Protein 3MAL (pdb70)

Nearest PDB structures (foldseek):
  3mal-assembly2_B  TM=1.002E+00  e=5.065E-31  Arabidopsis thaliana
  1t9f-assembly1_A  TM=9.627E-01  e=8.057E-17  Caenorhabditis elegans
  6p2r-assembly1_A  TM=8.932E-01  e=7.904E-15  Saccharomyces cerevisiae W303
  3uj4-assembly2_B  TM=7.478E-01  e=1.561E-07  Rattus norvegicus
  5xa1-assembly2_B  TM=7.458E-01  e=2.546E-06  Mus musculus

InterPro domains:
  IPR016093 MIR motif [PF02815] (70-201)
  IPR016093 MIR motif [PS50919] (34-88)
  IPR016093 MIR motif [PS50919] (96-151)
  IPR016093 MIR motif [PS50919] (154-208)
  IPR016093 MIR motif [SM00472] (34-88)
  IPR016093 MIR motif [SM00472] (96-151)
  IPR016093 MIR motif [SM00472] (154-208)
  IPR036300 Mir domain superfamily [SSF82109] (33-208)

Organism: Arabidopsis thaliana (NCBI:txid3702)

Radius of gyration: 22.27 Å; Cα contacts (8 Å, |Δi|>4): 1040; chains: 2; bounding box: 64×46×40 Å

Structure (mmCIF, N/CA/C/O backbone):
data_3MAL
#
_entry.id   3MAL
#
_cell.length_a   96.130
_cell.length_b   96.130
_cell.length_c   69.343
_cell.angle_alpha   90.00
_cell.angle_beta   90.00
_cell.angle_gamma   120.00
#
_symmetry.space_group_name_H-M   'P 61'
#
loop_
_entity.id
_entity.type
_entity.pdbx_description
1 polymer 'Stromal cell-derived factor 2-like protein'
2 non-polymer 'SULFATE ION'
3 non-polymer 1,2-ETHANEDIOL
4 water water
#
loop_
_atom_site.group_PDB
_atom_site.id
_atom_site.type_symbol
_atom_site.label_atom_id
_atom_site.label_alt_id
_atom_site.label_comp_id
_atom_site.label_asym_id
_atom_site.label_entity_id
_atom_site.label_seq_id
_atom_site.pdbx_PDB_ins_code
_atom_site.Cartn_x
_atom_site.Cartn_y
_atom_site.Cartn_z
_atom_site.occupancy
_atom_site.B_iso_or_equiv
_atom_site.auth_seq_id
_atom_site.auth_comp_id
_atom_site.auth_asym_id
_atom_site.auth_atom_id
_atom_site.pdbx_PDB_model_num
ATOM 1 N N . VAL A 1 16 ? -37.248 -11.618 -7.763 1.00 22.25 35 VAL A N 1
ATOM 2 C CA . VAL A 1 16 ? -36.208 -10.539 -7.780 1.00 21.52 35 VAL A CA 1
ATOM 3 C C . VAL A 1 16 ? -36.665 -9.185 -8.328 1.00 20.15 35 VAL A C 1
ATOM 4 O O . VAL A 1 16 ? -35.950 -8.202 -8.095 1.00 19.78 35 VAL A O 1
ATOM 8 N N . GLU A 1 17 ? -37.777 -9.116 -9.079 1.00 18.63 36 GLU A N 1
ATOM 9 C CA A GLU A 1 17 ? -38.270 -7.815 -9.591 0.50 18.26 36 GLU A CA 1
ATOM 10 C CA B GLU A 1 17 ? -38.227 -7.816 -9.574 0.50 18.38 36 GLU A CA 1
ATOM 11 C C . GLU A 1 17 ? -38.807 -6.943 -8.457 1.00 17.28 36 GLU A C 1
ATOM 12 O O . GLU A 1 17 ? -39.704 -7.332 -7.693 1.00 16.25 36 GLU A O 1
ATOM 23 N N . ILE A 1 18 ? -38.278 -5.745 -8.341 1.00 15.86 37 ILE A N 1
ATOM 24 C CA . ILE A 1 18 ? -38.696 -4.918 -7.232 1.00 14.67 37 ILE A CA 1
ATOM 25 C C . ILE A 1 18 ? -39.897 -4.070 -7.640 1.00 13.72 37 ILE A C 1
ATOM 26 O O . ILE A 1 18 ? -39.807 -3.264 -8.565 1.00 14.30 37 ILE A O 1
ATOM 31 N N . THR A 1 19 ? -41.023 -4.241 -6.954 1.00 11.57 38 THR A N 1
ATOM 32 C CA . THR A 1 19 ? -42.266 -3.573 -7.348 1.00 10.31 38 THR A CA 1
ATOM 33 C C . THR A 1 19 ? -42.630 -2.474 -6.348 1.00 9.80 38 THR A C 1
ATOM 34 O O . THR A 1 19 ? -42.171 -2.501 -5.204 1.00 9.09 38 THR A O 1
ATOM 38 N N . TYR A 1 20 ? -43.469 -1.523 -6.754 1.00 9.03 39 TYR A N 1
ATOM 39 C CA . TYR A 1 20 ? -43.921 -0.525 -5.791 1.00 9.01 39 TYR A CA 1
ATOM 40 C C . TYR A 1 20 ? -44.684 -1.218 -4.669 1.00 8.93 39 TYR A C 1
ATOM 41 O O . TYR A 1 20 ? -45.421 -2.188 -4.915 1.00 7.74 39 TYR A O 1
ATOM 50 N N . GLY A 1 21 ? -44.511 -0.717 -3.445 1.00 7.65 40 GLY A N 1
ATOM 51 C CA . GLY A 1 21 ? -45.128 -1.346 -2.288 1.00 8.18 40 GLY A CA 1
ATOM 52 C C . GLY A 1 21 ? -44.216 -2.347 -1.595 1.00 8.15 40 GLY A C 1
ATOM 53 O O . GLY A 1 21 ? -44.538 -2.830 -0.519 1.00 8.07 40 GLY A O 1
ATOM 54 N N . SER A 1 22 ? -43.074 -2.656 -2.204 1.00 8.36 41 SER A N 1
ATOM 55 C CA A SER A 1 22 ? -42.200 -3.656 -1.621 0.50 9.00 41 SER A CA 1
ATOM 56 C CA B SER A 1 22 ? -42.145 -3.641 -1.655 0.50 7.92 41 SER A CA 1
ATOM 57 C C . SER A 1 22 ? -41.347 -3.061 -0.496 1.00 8.95 41 SER A C 1
ATOM 58 O O . SER A 1 22 ? -41.100 -1.836 -0.453 1.00 8.45 41 SER A O 1
ATOM 63 N N . ALA A 1 23 ? -40.942 -3.932 0.432 1.00 8.05 42 ALA A N 1
ATOM 64 C CA . ALA A 1 23 ? -40.018 -3.539 1.498 1.00 9.03 42 ALA A CA 1
ATOM 65 C C . ALA A 1 23 ? -38.602 -4.004 1.141 1.00 8.73 42 ALA A C 1
ATOM 66 O O . ALA A 1 23 ? -38.390 -5.157 0.757 1.00 8.97 42 ALA A O 1
ATOM 68 N N . ILE A 1 24 ? -37.643 -3.087 1.245 1.00 8.62 43 ILE A N 1
ATOM 69 C CA . ILE A 1 24 ? -36.264 -3.382 0.862 1.00 7.89 43 ILE A CA 1
ATOM 70 C C . ILE A 1 24 ? -35.260 -2.881 1.892 1.00 8.12 43 ILE A C 1
ATOM 71 O O . ILE A 1 24 ? -35.562 -1.972 2.673 1.00 7.43 43 ILE A O 1
ATOM 76 N N . LYS A 1 25 ? -34.081 -3.497 1.888 1.00 7.72 44 LYS A N 1
ATOM 77 C CA . LYS A 1 25 ? -32.887 -2.852 2.399 1.00 8.57 44 LYS A CA 1
ATOM 78 C C . LYS A 1 25 ? -32.042 -2.383 1.206 1.00 8.62 44 LYS A C 1
ATOM 79 O O . LYS A 1 25 ? -32.155 -2.918 0.094 1.00 9.37 44 LYS A O 1
ATOM 85 N N . LEU A 1 26 ? -31.270 -1.326 1.427 1.00 9.14 45 LEU A N 1
ATOM 86 C CA . LEU A 1 26 ? -30.411 -0.761 0.408 1.00 9.57 45 LEU A CA 1
ATOM 87 C C . LEU A 1 26 ? -28.983 -0.806 0.916 1.00 9.80 45 LEU A C 1
ATOM 88 O O . LEU A 1 26 ? -28.637 -0.119 1.887 1.00 9.78 45 LEU A O 1
ATOM 93 N N . MET A 1 27 ? -28.159 -1.636 0.278 1.00 9.18 46 MET A N 1
ATOM 94 C CA . MET A 1 27 ? -26.795 -1.836 0.699 1.00 9.44 46 MET A CA 1
ATOM 95 C C . MET A 1 27 ? -25.827 -1.022 -0.153 1.00 9.72 46 MET A C 1
ATOM 96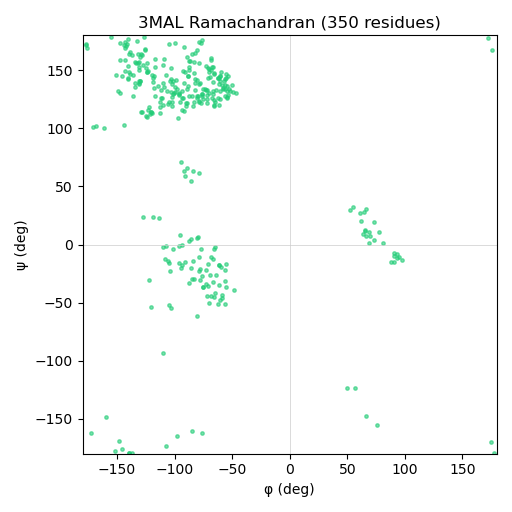 O O . MET A 1 27 ? -25.888 -1.061 -1.389 1.00 8.77 46 MET A O 1
ATOM 101 N N . HIS A 1 28 ? -24.938 -0.301 0.534 1.00 9.60 47 HIS A N 1
ATOM 102 C CA . HIS A 1 28 ? -23.819 0.432 -0.070 1.00 10.23 47 HIS A CA 1
ATOM 103 C C . HIS A 1 28 ? -22.837 -0.568 -0.683 1.00 10.59 47 HIS A C 1
ATOM 104 O O . HIS A 1 28 ? -22.316 -1.438 0.014 1.00 10.39 47 HIS A O 1
ATOM 111 N N . GLU A 1 29 ? -22.604 -0.490 -1.981 1.00 11.07 48 GLU A N 1
ATOM 112 C CA . GLU A 1 29 ? -21.756 -1.544 -2.580 1.00 12.15 48 GLU A CA 1
ATOM 113 C C . GLU A 1 29 ? -20.347 -1.673 -2.001 1.00 12.44 48 GLU A C 1
ATOM 114 O O . GLU A 1 29 ? -19.875 -2.776 -1.784 1.00 12.56 48 GLU A O 1
ATOM 120 N N . LYS A 1 30 ? -19.675 -0.549 -1.781 1.00 13.07 49 LYS A N 1
ATOM 121 C CA . LYS A 1 30 ? -18.297 -0.520 -1.336 1.00 13.71 49 LYS A CA 1
ATOM 122 C C . LYS A 1 30 ? -18.133 -0.984 0.115 1.00 13.27 49 LYS A C 1
ATOM 123 O O . LYS A 1 30 ? -17.295 -1.832 0.405 1.00 12.84 49 LYS A O 1
ATOM 129 N N . THR A 1 31 ? -18.918 -0.436 1.038 1.00 11.84 50 THR A N 1
ATOM 130 C CA . THR A 1 31 ? -18.730 -0.763 2.446 1.00 11.92 50 THR A CA 1
ATOM 131 C C . THR A 1 31 ? -19.654 -1.869 2.975 1.00 11.83 50 THR A C 1
ATOM 132 O O . THR A 1 31 ? -19.420 -2.414 4.062 1.00 12.09 50 THR A O 1
ATOM 136 N N . LYS A 1 32 ? -20.720 -2.177 2.227 1.00 10.68 51 LYS A N 1
ATOM 137 C CA . LYS A 1 32 ? -21.715 -3.168 2.656 1.00 10.94 51 LYS A CA 1
ATOM 138 C C . LYS A 1 32 ? -22.649 -2.689 3.794 1.00 10.26 51 LYS A C 1
ATOM 139 O O . LYS A 1 32 ? -23.482 -3.454 4.262 1.00 9.65 51 LYS A O 1
ATOM 145 N N . PHE A 1 33 ? -22.525 -1.429 4.217 1.00 9.15 52 PHE A N 1
ATOM 146 C CA . PHE A 1 33 ? -23.439 -0.872 5.237 1.00 8.02 52 PHE A CA 1
ATOM 147 C C . PHE A 1 33 ? -24.848 -0.653 4.668 1.00 8.00 52 PHE A C 1
ATOM 148 O O . PHE A 1 33 ? -25.024 -0.430 3.461 1.00 7.61 52 PHE A O 1
ATOM 156 N N . ARG A 1 34 ? -25.854 -0.714 5.537 1.00 6.76 53 ARG A N 1
ATOM 157 C CA . ARG A 1 34 ? -27.232 -0.573 5.092 1.00 7.34 53 ARG A CA 1
ATOM 158 C C . ARG A 1 34 ? -27.812 0.824 5.374 1.00 6.65 53 ARG A C 1
ATOM 159 O O . ARG A 1 34 ? -27.626 1.392 6.448 1.00 6.50 53 ARG A O 1
ATOM 167 N N . LEU A 1 35 ? -28.548 1.357 4.404 1.00 6.52 54 LEU A N 1
ATOM 168 C CA . LEU A 1 35 ? -29.287 2.597 4.616 1.00 6.36 54 LEU A CA 1
ATOM 169 C C . LEU A 1 35 ? -30.230 2.439 5.818 1.00 6.54 54 LEU A C 1
ATOM 170 O O . LEU A 1 35 ? -31.026 1.499 5.880 1.00 6.29 54 LEU A O 1
ATOM 175 N N . HIS A 1 36 ? -30.141 3.375 6.766 1.00 6.71 55 HIS A N 1
ATOM 176 C CA . HIS A 1 36 ? -30.717 3.214 8.077 1.00 6.41 55 HIS A CA 1
ATOM 177 C C . HIS A 1 36 ? -31.238 4.548 8.640 1.00 6.21 55 HIS A C 1
ATOM 178 O O . HIS A 1 36 ? -30.680 5.630 8.385 1.00 6.27 55 HIS A O 1
ATOM 185 N N . SER A 1 37 ? -32.337 4.476 9.389 1.00 6.56 56 SER A N 1
ATOM 186 C CA . SER A 1 37 ? -32.820 5.662 10.114 1.00 6.37 56 SER A CA 1
ATOM 187 C C . SER A 1 37 ? -33.302 5.264 11.491 1.00 6.79 56 SER A C 1
ATOM 188 O O . SER A 1 37 ? -33.244 4.090 11.867 1.00 7.20 56 SER A O 1
ATOM 191 N N . HIS A 1 38 ? -33.781 6.239 12.246 1.00 7.29 57 HIS A N 1
ATOM 192 C CA . HIS A 1 38 ? -34.102 6.025 13.646 1.00 8.18 57 HIS A CA 1
ATOM 193 C C . HIS A 1 38 ? -34.696 7.324 14.164 1.00 8.85 57 HIS A C 1
ATOM 194 O O . HIS A 1 38 ? -34.636 8.331 13.477 1.00 7.64 57 HIS A O 1
ATOM 201 N N . ASP A 1 39 ? -35.209 7.299 15.392 1.00 9.79 58 ASP A N 1
ATOM 202 C CA . ASP A 1 39 ? -35.948 8.418 15.962 1.00 11.39 58 ASP A CA 1
ATOM 203 C C . ASP A 1 39 ? -35.045 9.482 16.638 1.00 11.32 58 ASP A C 1
ATOM 204 O O . ASP A 1 39 ? -35.250 9.817 17.804 1.00 10.84 58 ASP A O 1
ATOM 209 N N . VAL A 1 40 ? -34.060 10.025 15.912 1.00 10.74 59 VAL A N 1
ATOM 210 C CA . VAL A 1 40 ? -33.127 11.037 16.470 1.00 10.48 59 VAL A CA 1
ATOM 211 C C . VAL A 1 40 ? -32.667 11.994 15.382 1.00 10.40 59 VAL A C 1
ATOM 212 O O . VAL A 1 40 ? -32.310 11.571 14.294 1.00 10.03 59 VAL A O 1
ATOM 216 N N . PRO A 1 41 ? -32.718 13.298 15.647 1.00 9.75 60 PRO A N 1
ATOM 217 C CA . PRO A 1 41 ? -32.358 14.294 14.636 1.00 9.74 60 PRO A CA 1
ATOM 218 C C . PRO A 1 41 ? -30.889 14.614 14.536 1.00 10.17 60 PRO A C 1
ATOM 219 O O . PRO A 1 41 ? -30.124 14.327 15.430 1.00 10.20 60 PRO A O 1
ATOM 223 N N . TYR A 1 42 ? -30.498 15.237 13.436 1.00 10.30 61 TYR A N 1
ATOM 224 C CA . TYR A 1 42 ? -29.209 15.859 13.347 1.00 11.99 61 TYR A CA 1
ATOM 225 C C . TYR A 1 42 ? -29.217 17.054 14.293 1.00 13.01 61 TYR A C 1
ATOM 226 O O . TYR A 1 42 ? -30.262 17.696 14.495 1.00 12.88 61 TYR A O 1
ATOM 235 N N . GLY A 1 43 ? -28.038 17.367 14.823 1.00 14.72 62 GLY A N 1
ATOM 236 C CA . GLY A 1 43 ? -27.845 18.571 15.606 1.00 16.67 62 GLY A CA 1
ATOM 237 C C . GLY A 1 43 ? -27.775 19.839 14.785 1.00 17.83 62 GLY A C 1
ATOM 238 O O . GLY A 1 43 ? -28.262 20.872 15.196 1.00 18.06 62 GLY A O 1
ATOM 239 N N . SER A 1 44 ? -27.178 19.800 13.617 1.00 19.25 63 SER A N 1
ATOM 240 C CA A SER A 1 44 ? -27.132 21.021 12.832 0.50 19.85 63 SER A CA 1
ATOM 241 C CA B SER A 1 44 ? -27.103 21.016 12.823 0.50 19.90 63 SER A CA 1
ATOM 242 C C . SER A 1 44 ? -27.757 20.810 11.437 1.00 19.97 63 SER A C 1
ATOM 243 O O . SER A 1 44 ? -28.722 20.054 11.315 1.00 20.96 63 SER A O 1
ATOM 248 N N . GLY A 1 45 ? -27.267 21.475 10.392 1.00 19.17 64 GLY A N 1
ATOM 249 C CA . GLY A 1 45 ? -27.949 21.420 9.117 1.00 17.67 64 GLY A CA 1
ATOM 250 C C . GLY A 1 45 ? -29.432 21.725 9.309 1.00 17.40 64 GLY A C 1
ATOM 251 O O . GLY A 1 45 ? -29.803 22.779 9.855 1.00 16.23 64 GLY A O 1
ATOM 252 N N . SER A 1 46 ? -30.284 20.797 8.871 1.00 15.56 65 SER A N 1
ATOM 253 C CA . SER A 1 46 ? -31.730 21.016 8.885 1.00 14.12 65 SER A CA 1
ATOM 254 C C . SER A 1 46 ? -32.351 20.698 10.237 1.00 13.20 65 SER A C 1
ATOM 255 O O . SER A 1 46 ? -33.497 21.058 10.487 1.00 12.40 65 SER A O 1
ATOM 258 N N . GLY A 1 47 ? -31.608 20.005 11.101 1.00 12.30 66 GLY A N 1
ATOM 259 C CA . GLY A 1 47 ? -32.187 19.499 12.351 1.00 11.80 66 GLY A CA 1
ATOM 260 C C . GLY A 1 47 ? -33.267 18.430 12.140 1.00 11.37 66 GLY A C 1
ATOM 261 O O . GLY A 1 47 ? -34.001 18.088 13.079 1.00 11.35 66 GLY A O 1
ATOM 262 N N . GLN A 1 48 ? -33.396 17.902 10.919 1.00 9.72 67 GLN A N 1
ATOM 263 C CA . GLN A 1 48 ? -34.380 16.830 10.670 1.00 9.06 67 GLN A CA 1
ATOM 264 C C . GLN A 1 48 ? -33.848 15.461 11.166 1.00 8.61 67 GLN A C 1
ATOM 265 O O . GLN A 1 48 ? -32.700 15.359 11.586 1.00 7.64 67 GLN A O 1
ATOM 271 N N . GLN A 1 49 ? -34.693 14.429 11.112 1.00 9.21 68 GLN A N 1
ATOM 272 C CA . GLN A 1 49 ? -34.312 13.061 11.513 1.00 8.73 68 GLN A CA 1
ATOM 273 C C . GLN A 1 49 ? -33.123 12.590 10.696 1.00 9.36 68 GLN A C 1
ATOM 274 O O . GLN A 1 49 ? -33.111 12.725 9.452 1.00 10.01 68 GLN A O 1
ATOM 280 N N . SER A 1 50 ? -32.134 12.010 11.376 1.00 8.76 69 SER A N 1
ATOM 281 C CA . SER A 1 50 ? -30.888 11.610 10.742 1.00 8.08 69 SER A CA 1
ATOM 282 C C . SER A 1 50 ? -30.980 10.249 10.048 1.00 7.82 69 SER A C 1
ATOM 283 O O . SER A 1 50 ? -31.870 9.432 10.323 1.00 7.23 69 SER A O 1
ATOM 286 N N . VAL A 1 51 ? -30.087 10.067 9.087 1.00 8.31 70 VAL A N 1
ATOM 287 C CA . VAL A 1 51 ? -29.999 8.858 8.260 1.00 7.27 70 VAL A CA 1
ATOM 288 C C . VAL A 1 51 ? -28.507 8.462 8.291 1.00 7.76 70 VAL A C 1
ATOM 289 O O . VAL A 1 51 ? -27.640 9.328 8.237 1.00 8.51 70 VAL A O 1
ATOM 293 N N . THR A 1 52 ? -28.220 7.165 8.400 1.00 7.68 71 THR A N 1
ATOM 294 C CA . THR A 1 52 ? -26.848 6.658 8.492 1.00 7.21 71 THR A CA 1
ATOM 295 C C . THR A 1 52 ? -26.677 5.364 7.720 1.00 7.78 71 THR A C 1
ATOM 296 O O . THR A 1 52 ? -27.658 4.785 7.211 1.00 7.92 71 THR A O 1
ATOM 300 N N . GLY A 1 53 ? -25.424 4.922 7.620 1.00 7.78 72 GLY A N 1
ATOM 301 C CA . GLY A 1 53 ? -25.099 3.577 7.186 1.00 7.64 72 GLY A CA 1
ATOM 302 C C . GLY A 1 53 ? -24.938 2.672 8.396 1.00 8.09 72 GLY A C 1
ATOM 303 O O . GLY A 1 53 ? -24.184 2.977 9.297 1.00 8.03 72 GLY A O 1
ATOM 304 N N . PHE A 1 54 ? -25.666 1.561 8.411 1.00 8.28 73 PHE A N 1
ATOM 305 C CA . PHE A 1 54 ? -25.706 0.638 9.557 1.00 8.92 73 PHE A CA 1
ATOM 306 C C . PHE A 1 54 ? -25.140 -0.763 9.184 1.00 9.23 73 PHE A C 1
ATOM 307 O O . PHE A 1 54 ? -25.598 -1.389 8.237 1.00 9.55 73 PHE A O 1
ATOM 315 N N . PRO A 1 55 ? -24.171 -1.286 9.958 1.00 10.56 74 PRO A N 1
ATOM 316 C CA . PRO A 1 55 ? -23.548 -2.546 9.483 1.00 10.65 74 PRO A CA 1
ATOM 317 C C . PRO A 1 55 ? -24.241 -3.891 9.822 1.00 11.50 74 PRO A C 1
ATOM 318 O O . PRO A 1 55 ? -24.093 -4.854 9.057 1.00 11.56 74 PRO A O 1
ATOM 322 N N . GLY A 1 56 ? -24.957 -3.970 10.946 1.00 11.29 75 GLY A N 1
ATOM 323 C CA . GLY A 1 56 ? -25.574 -5.233 11.409 1.00 10.99 75 GLY A CA 1
ATOM 324 C C . GLY A 1 56 ? -26.732 -5.700 10.528 1.00 11.11 75 GLY A C 1
ATOM 325 O O . GLY A 1 56 ? -27.491 -4.875 9.992 1.00 10.58 75 GLY A O 1
ATOM 326 N N . VAL A 1 57 ? -26.850 -7.018 10.377 1.00 10.64 76 VAL A N 1
ATOM 327 C CA . VAL A 1 57 ? -27.890 -7.653 9.566 1.00 12.21 76 VAL A CA 1
ATOM 328 C C . VAL A 1 57 ? -29.293 -7.507 10.162 1.00 12.17 76 VAL A C 1
ATOM 329 O O . VAL A 1 57 ? -30.277 -7.234 9.443 1.00 12.21 76 VAL A O 1
ATOM 333 N N . VAL A 1 58 ? -29.426 -7.724 11.469 1.00 12.09 77 VAL A N 1
ATOM 334 C CA . VAL A 1 58 ? -30.771 -7.647 12.030 1.00 11.24 77 VAL A CA 1
ATOM 335 C C . VAL A 1 58 ? -31.117 -6.303 12.663 1.00 11.12 77 VAL A C 1
ATOM 336 O O . VAL A 1 58 ? -30.602 -5.909 13.702 1.00 10.29 77 VAL A O 1
ATOM 340 N N . ASP A 1 59 ? -31.999 -5.597 11.963 1.00 9.58 78 ASP A N 1
ATOM 341 C CA . ASP A 1 59 ? -32.272 -4.198 12.233 1.00 8.54 78 ASP A CA 1
ATOM 342 C C . ASP A 1 59 ? -33.517 -3.780 11.455 1.00 7.69 78 ASP A C 1
ATOM 343 O O . ASP A 1 59 ? -33.447 -3.569 10.247 1.00 7.07 78 ASP A O 1
ATOM 348 N N . SER A 1 60 ? -34.663 -3.686 12.136 1.00 7.10 79 SER A N 1
ATOM 349 C CA . SER A 1 60 ? -35.925 -3.300 11.465 1.00 7.77 79 SER A CA 1
ATOM 350 C C . SER A 1 60 ? -35.810 -1.868 10.935 1.00 7.26 79 SER A C 1
ATOM 351 O O . SER A 1 60 ? -36.442 -1.513 9.941 1.00 7.56 79 SER A O 1
ATOM 354 N N . ASN A 1 61 ? -34.952 -1.071 11.586 1.00 7.17 80 ASN A N 1
ATOM 355 C CA . ASN A 1 61 ? -34.646 0.299 11.165 1.00 7.54 80 ASN A CA 1
ATOM 356 C C . ASN A 1 61 ? -33.918 0.421 9.821 1.00 7.52 80 ASN A C 1
ATOM 357 O O . ASN A 1 61 ? -33.703 1.552 9.334 1.00 7.62 80 ASN A O 1
ATOM 362 N N . SER A 1 62 ? -33.574 -0.719 9.212 1.00 6.65 81 SER A N 1
ATOM 363 C CA . SER A 1 62 ? -33.001 -0.723 7.864 1.00 6.83 81 SER A CA 1
ATOM 364 C C . SER A 1 62 ? -33.999 -0.910 6.727 1.00 7.03 81 SER A C 1
ATOM 365 O O . SER A 1 62 ? -33.594 -0.939 5.552 1.00 6.26 81 SER A O 1
ATOM 368 N N . TYR A 1 63 ? -35.287 -1.066 7.057 1.00 7.38 82 TYR A N 1
ATOM 369 C CA . TYR A 1 63 ? -36.301 -1.292 6.024 1.00 7.49 82 TYR A CA 1
ATOM 370 C C . TYR A 1 63 ? -36.939 -0.008 5.519 1.00 7.90 82 TYR A C 1
ATOM 371 O O . TYR A 1 63 ? -37.227 0.911 6.304 1.00 6.32 82 TYR A O 1
ATOM 380 N N . TRP A 1 64 ? -37.131 0.027 4.194 1.00 7.87 83 TRP A N 1
ATOM 381 C CA . TRP A 1 64 ? -37.706 1.153 3.455 1.00 7.48 83 TRP A CA 1
ATOM 382 C C . TRP A 1 64 ? -38.806 0.603 2.524 1.00 8.19 83 TRP A C 1
ATOM 383 O O . TRP A 1 64 ? -38.627 -0.460 1.923 1.00 8.78 83 TRP A O 1
ATOM 394 N N . ILE A 1 65 ? -39.912 1.335 2.392 1.00 8.34 84 ILE A N 1
ATOM 395 C CA A ILE A 1 65 ? -40.887 0.955 1.374 0.00 7.55 84 ILE A CA 1
ATOM 396 C CA B ILE A 1 65 ? -40.956 0.995 1.406 1.00 8.43 84 ILE A CA 1
ATOM 397 C C . ILE A 1 65 ? -40.780 1.795 0.100 1.00 8.35 84 ILE A C 1
ATOM 398 O O . ILE A 1 65 ? -40.691 3.027 0.123 1.00 8.28 84 ILE A O 1
ATOM 407 N N . VAL A 1 66 ? -40.697 1.104 -1.048 1.00 8.23 85 VAL A N 1
ATOM 408 C CA . VAL A 1 66 ? -40.562 1.789 -2.340 1.00 8.52 85 VAL A CA 1
ATOM 409 C C . VAL A 1 66 ? -41.941 2.317 -2.763 1.00 9.52 85 VAL A C 1
ATOM 410 O O . VAL A 1 66 ? -42.909 1.545 -2.866 1.00 8.53 85 VAL A O 1
ATOM 414 N N . LYS A 1 67 ? -42.030 3.629 -2.982 1.00 9.70 86 LYS A N 1
ATOM 415 C CA . LYS A 1 67 ? -43.300 4.243 -3.377 1.00 11.06 86 LYS A CA 1
ATOM 416 C C . LYS A 1 67 ? -43.180 5.174 -4.604 1.00 12.01 86 LYS A C 1
ATOM 417 O O . LYS A 1 67 ? -42.102 5.746 -4.865 1.00 11.06 86 LYS A O 1
ATOM 423 N N . PRO A 1 68 ? -44.286 5.318 -5.367 1.00 12.69 87 PRO A N 1
ATOM 424 C CA . PRO A 1 68 ? -44.326 6.297 -6.453 1.00 13.56 87 PRO A CA 1
ATOM 425 C C . PRO A 1 68 ? -44.529 7.717 -5.908 1.00 15.22 87 PRO A C 1
ATOM 426 O O . PRO A 1 68 ? -44.728 7.907 -4.700 1.00 14.35 87 PRO A O 1
ATOM 430 N N . VAL A 1 69 ? -44.444 8.712 -6.779 1.00 17.20 88 VAL A N 1
ATOM 431 C CA . VAL A 1 69 ? -44.865 10.061 -6.397 1.00 19.87 88 VAL A CA 1
ATOM 432 C C . VAL A 1 69 ? -46.409 10.128 -6.519 1.00 21.23 88 VAL A C 1
ATOM 433 O O . VAL A 1 69 ? -46.996 9.549 -7.444 1.00 20.87 88 VAL A O 1
ATOM 437 N N . PRO A 1 70 ? -47.067 10.836 -5.583 1.00 23.38 89 PRO A N 1
ATOM 438 C CA . PRO A 1 70 ? -48.529 10.765 -5.404 1.00 24.68 89 PRO A CA 1
ATOM 439 C C . PRO A 1 70 ? -49.413 11.096 -6.638 1.00 25.70 89 PRO A C 1
ATOM 440 O O . PRO A 1 70 ? -50.566 10.648 -6.703 1.00 26.44 89 PRO A O 1
ATOM 444 N N . GLY A 1 71 ? -48.900 11.830 -7.616 1.00 25.50 90 GLY A N 1
ATOM 445 C CA . GLY A 1 71 ? -49.763 12.195 -8.758 1.00 26.41 90 GLY A CA 1
ATOM 446 C C . GLY A 1 71 ? -50.155 11.083 -9.743 1.00 26.25 90 GLY A C 1
ATOM 447 O O . GLY A 1 71 ? -51.146 11.216 -10.454 1.00 26.36 90 GLY A O 1
ATOM 448 N N . THR A 1 72 ? -49.434 9.960 -9.709 1.00 25.26 91 THR A N 1
ATOM 449 C CA . THR A 1 72 ? -49.115 9.173 -10.922 1.00 24.47 91 THR A CA 1
ATOM 450 C C . THR A 1 72 ? -49.871 7.864 -11.165 1.00 23.32 91 THR A C 1
ATOM 451 O O . THR A 1 72 ? -50.596 7.371 -10.295 1.00 23.82 91 THR A O 1
ATOM 455 N N . THR A 1 73 ? -49.662 7.282 -12.342 1.00 22.22 92 THR A N 1
ATOM 456 C CA . THR A 1 73 ? -50.334 6.021 -12.697 1.00 21.83 92 THR A CA 1
ATOM 457 C C . THR A 1 73 ? -49.687 4.775 -12.074 1.00 21.04 92 THR A C 1
ATOM 458 O O . THR A 1 73 ? -50.350 3.754 -11.912 1.00 21.41 92 THR A O 1
ATOM 462 N N . GLU A 1 74 ? -48.410 4.880 -11.708 1.00 19.77 93 GLU A N 1
ATOM 463 C CA . GLU A 1 74 ? -47.669 3.769 -11.121 1.00 18.85 93 GLU A CA 1
ATOM 464 C C . GLU A 1 74 ? -48.322 3.316 -9.834 1.00 18.28 93 GLU A C 1
ATOM 465 O O . GLU A 1 74 ? -48.630 4.136 -8.976 1.00 18.60 93 GLU A O 1
ATOM 471 N N . LYS A 1 75 ? -48.507 2.007 -9.688 1.00 18.34 94 LYS A N 1
ATOM 472 C CA . LYS A 1 75 ? -49.218 1.461 -8.524 1.00 17.02 94 LYS A CA 1
ATOM 473 C C . LYS A 1 75 ? -48.452 0.301 -7.867 1.00 16.51 94 LYS A C 1
ATOM 474 O O . LYS A 1 75 ? -47.499 -0.265 -8.454 1.00 15.69 94 LYS A O 1
ATOM 480 N N . GLN A 1 76 ? -48.848 -0.033 -6.639 1.00 15.08 95 GLN A N 1
ATOM 481 C CA . GLN A 1 76 ? -48.275 -1.185 -5.941 1.00 14.62 95 GLN A CA 1
ATOM 482 C C . GLN A 1 76 ? -48.368 -2.427 -6.838 1.00 14.00 95 GLN A C 1
ATOM 483 O O . GLN A 1 76 ? -49.423 -2.683 -7.453 1.00 13.23 95 GLN A O 1
ATOM 489 N N . GLY A 1 77 ? -47.267 -3.181 -6.919 1.00 13.17 96 GLY A N 1
ATOM 490 C CA . GLY A 1 77 ? -47.169 -4.336 -7.816 1.00 12.59 96 GLY A CA 1
ATOM 491 C C . GLY A 1 77 ? -46.619 -4.040 -9.217 1.00 12.87 96 GLY A C 1
ATOM 492 O O . GLY A 1 77 ? -46.366 -4.962 -9.988 1.00 12.04 96 GLY A O 1
ATOM 493 N N . ASP A 1 78 ? -46.473 -2.756 -9.569 1.00 12.98 97 ASP A N 1
ATOM 494 C CA . ASP A 1 78 ? -45.851 -2.405 -10.847 1.00 12.90 97 ASP A CA 1
ATOM 495 C C . ASP A 1 78 ? -44.327 -2.454 -10.662 1.00 13.13 97 ASP A C 1
ATOM 496 O O . ASP A 1 78 ? -43.809 -2.037 -9.613 1.00 12.74 97 ASP A O 1
ATOM 501 N N . ALA A 1 79 ? -43.612 -2.986 -11.655 1.00 12.21 98 ALA A N 1
ATOM 502 C CA . ALA A 1 79 ? -42.148 -2.960 -11.633 1.00 12.77 98 ALA A CA 1
ATOM 503 C C . ALA A 1 79 ? -41.642 -1.516 -11.623 1.00 12.29 98 ALA A C 1
ATOM 504 O O . ALA A 1 79 ? -42.161 -0.663 -12.349 1.00 13.20 98 ALA A O 1
ATOM 506 N N . VAL A 1 80 ? -40.630 -1.236 -10.814 1.00 11.72 99 VAL A N 1
ATOM 507 C CA . VAL A 1 80 ? -39.991 0.075 -10.839 1.00 10.89 99 VAL A CA 1
ATOM 508 C C . VAL A 1 80 ? -39.002 0.085 -12.020 1.00 10.60 99 VAL A C 1
ATOM 509 O O . VAL A 1 80 ? -38.149 -0.802 -12.119 1.00 10.50 99 VAL A O 1
ATOM 513 N N . LYS A 1 81 ? -39.140 1.074 -12.903 1.00 10.95 100 LYS A N 1
ATOM 514 C CA . LYS A 1 81 ? -38.307 1.217 -14.116 1.00 11.16 100 LYS A CA 1
ATOM 515 C C . LYS A 1 81 ? -37.063 2.074 -13.881 1.00 11.02 100 LYS A C 1
ATOM 516 O O . LYS A 1 81 ? -37.076 2.995 -13.060 1.00 11.65 100 LYS A O 1
ATOM 522 N N . SER A 1 82 ? -35.986 1.768 -14.607 1.00 10.24 101 SER A N 1
ATOM 523 C CA . SER A 1 82 ? -34.848 2.677 -14.660 1.00 9.84 101 SER A CA 1
ATOM 524 C C . SER A 1 82 ? -35.367 4.046 -15.104 1.00 9.03 101 SER A C 1
ATOM 525 O O . SER A 1 82 ? -36.157 4.142 -16.049 1.00 8.18 101 SER A O 1
ATOM 528 N N . GLY A 1 83 ? -34.958 5.090 -14.394 1.00 8.18 102 GLY A N 1
ATOM 529 C CA . GLY A 1 83 ? -35.402 6.440 -14.694 1.00 8.52 102 GLY A CA 1
ATOM 530 C C . GLY A 1 83 ? -36.627 6.907 -13.923 1.00 8.95 102 GLY A C 1
ATOM 531 O O . GLY A 1 83 ? -36.943 8.079 -13.972 1.00 9.06 102 GLY A O 1
ATOM 532 N N . ALA A 1 84 ? -37.328 5.992 -13.239 1.00 8.63 103 ALA A N 1
ATOM 533 C CA . ALA A 1 84 ? -38.492 6.351 -12.411 1.00 9.35 103 ALA A CA 1
ATOM 534 C C . ALA A 1 84 ? -38.104 7.328 -11.296 1.00 9.51 103 ALA A C 1
ATOM 535 O O . ALA A 1 84 ? -37.004 7.241 -10.745 1.00 8.03 103 ALA A O 1
ATOM 537 N N . THR A 1 85 ? -39.021 8.238 -10.987 1.00 8.81 104 THR A N 1
ATOM 538 C CA . THR A 1 85 ? -38.928 9.041 -9.777 1.00 9.84 104 THR A CA 1
ATOM 539 C C . THR A 1 85 ? -39.635 8.274 -8.667 1.00 9.57 104 THR A C 1
ATOM 540 O O . THR A 1 85 ? -40.822 7.943 -8.796 1.00 10.01 104 THR A O 1
ATOM 544 N N . ILE A 1 86 ? -38.902 7.973 -7.600 1.00 8.79 105 ILE A N 1
ATOM 545 C CA . ILE A 1 86 ? -39.427 7.176 -6.487 1.00 8.36 105 ILE A CA 1
ATOM 546 C C . ILE A 1 86 ? -39.257 7.899 -5.146 1.00 7.78 105 ILE A C 1
ATOM 547 O O . ILE A 1 86 ? -38.540 8.924 -5.040 1.00 7.43 105 ILE A O 1
ATOM 552 N N . ARG A 1 87 ? -39.941 7.362 -4.139 1.00 7.61 106 ARG A N 1
ATOM 553 C CA . ARG A 1 87 ? -39.791 7.784 -2.747 1.00 7.12 106 ARG A CA 1
ATOM 554 C C . ARG A 1 87 ? -39.436 6.509 -1.950 1.00 7.38 106 ARG A C 1
ATOM 555 O O . ARG A 1 87 ? -39.843 5.394 -2.325 1.00 5.81 106 ARG A O 1
ATOM 563 N N . LEU A 1 88 ? -38.655 6.670 -0.883 1.00 7.01 107 LEU A N 1
ATOM 564 C CA . LEU A 1 88 ? -38.356 5.571 0.015 1.00 6.97 107 LEU A CA 1
ATOM 565 C C . LEU A 1 88 ? -38.846 5.972 1.387 1.00 6.56 107 LEU A C 1
ATOM 566 O O . LEU A 1 88 ? -38.352 6.924 1.967 1.00 6.22 107 LEU A O 1
ATOM 571 N N . GLN A 1 89 ? -39.855 5.263 1.892 1.00 7.28 108 GLN A N 1
ATOM 572 C CA . GLN A 1 89 ? -40.416 5.631 3.189 1.00 7.59 108 GLN A CA 1
ATOM 573 C C . GLN A 1 89 ? -39.885 4.661 4.231 1.00 7.01 108 GLN A C 1
ATOM 574 O O . GLN A 1 89 ? -40.008 3.466 4.066 1.00 8.08 108 GLN A O 1
ATOM 580 N N . HIS A 1 90 ? -39.309 5.194 5.302 1.00 7.06 109 HIS A N 1
ATOM 581 C CA . HIS A 1 90 ? -38.760 4.411 6.402 1.00 7.24 109 HIS A CA 1
ATOM 582 C C . HIS A 1 90 ? -39.910 3.696 7.102 1.00 7.76 109 HIS A C 1
ATOM 583 O O . HIS A 1 90 ? -40.874 4.337 7.534 1.00 7.90 109 HIS A O 1
ATOM 590 N N . MET A 1 91 ? -39.816 2.373 7.216 1.00 7.66 110 MET A N 1
ATOM 591 C CA . MET A 1 91 ? -40.934 1.596 7.737 1.00 7.95 110 MET A CA 1
ATOM 592 C C . MET A 1 91 ? -41.233 1.919 9.194 1.00 8.29 110 MET A C 1
ATOM 593 O O . MET A 1 91 ? -42.399 2.026 9.584 1.00 8.74 110 MET A O 1
ATOM 598 N N . LYS A 1 92 ? -40.187 2.072 9.985 1.00 7.41 111 LYS A N 1
ATOM 599 C CA . LYS A 1 92 ? -40.340 2.212 11.429 1.00 8.66 111 LYS A CA 1
ATOM 600 C C . LYS A 1 92 ? -40.851 3.578 11.850 1.00 9.39 111 LYS A C 1
ATOM 601 O O . LYS A 1 92 ? -41.638 3.659 12.790 1.00 10.37 111 LYS A O 1
ATOM 607 N N . THR A 1 93 ? -40.428 4.646 11.161 1.00 9.48 112 THR A N 1
ATOM 608 C CA . THR A 1 93 ? -40.816 6.017 11.535 1.00 9.20 112 THR A CA 1
ATOM 609 C C . THR A 1 93 ? -41.802 6.683 10.574 1.00 9.31 112 THR A C 1
ATOM 610 O O . THR A 1 93 ? -42.357 7.733 10.899 1.00 8.62 112 THR A O 1
ATOM 614 N N . ARG A 1 94 ? -42.015 6.098 9.397 1.00 9.04 113 ARG A N 1
ATOM 615 C CA . ARG A 1 94 ? -42.912 6.681 8.400 1.00 9.76 113 ARG A CA 1
ATOM 616 C C . ARG A 1 94 ? -42.401 7.972 7.735 1.00 10.02 113 ARG A C 1
ATOM 617 O O . ARG A 1 94 ? -43.137 8.610 6.969 1.00 9.66 113 ARG A O 1
ATOM 625 N N . LYS A 1 95 ? -41.151 8.354 8.001 1.00 9.96 114 LYS A N 1
ATOM 626 C CA . LYS A 1 95 ? -40.566 9.552 7.364 1.00 9.85 114 LYS A CA 1
ATOM 627 C C . LYS A 1 95 ? -39.944 9.202 6.002 1.00 9.95 114 LYS A C 1
ATOM 628 O O . LYS A 1 95 ? -39.634 8.033 5.741 1.00 9.36 114 LYS A O 1
ATOM 634 N N . TRP A 1 96 ? -39.790 10.209 5.139 1.00 8.75 115 TRP A N 1
ATOM 635 C CA . TRP A 1 96 ? -39.362 10.004 3.736 1.00 8.37 115 TRP A CA 1
ATOM 636 C C . TRP A 1 96 ? -37.876 10.288 3.585 1.00 8.12 115 TRP A C 1
ATOM 637 O O . TRP A 1 96 ? -37.397 11.281 4.117 1.00 7.83 115 TRP A O 1
ATOM 648 N N . LEU A 1 97 ? -37.149 9.421 2.873 1.00 7.36 116 LEU A N 1
ATOM 649 C CA . LEU A 1 97 ? -35.755 9.725 2.493 1.00 7.11 116 LEU A CA 1
ATOM 650 C C . LEU A 1 97 ? -35.711 11.087 1.757 1.00 6.85 116 LEU A C 1
ATOM 651 O O . LEU A 1 97 ? -36.443 11.296 0.790 1.00 6.94 116 LEU A O 1
ATOM 656 N N . HIS A 1 98 ? -34.858 11.997 2.214 1.00 6.67 117 HIS A N 1
ATOM 657 C CA . HIS A 1 98 ? -34.983 13.434 1.862 1.00 7.61 117 HIS A CA 1
ATOM 658 C C . HIS A 1 98 ? -33.600 14.063 1.680 1.00 8.15 117 HIS A C 1
ATOM 659 O O . HIS A 1 98 ? -32.623 13.666 2.329 1.00 7.00 117 HIS A O 1
ATOM 666 N N . SER A 1 99 ? -33.523 15.048 0.819 1.00 8.72 118 SER A N 1
ATOM 667 C CA . SER A 1 99 ? -32.325 15.912 0.688 1.00 9.49 118 SER A CA 1
ATOM 668 C C . SER A 1 99 ? -32.702 17.391 0.398 1.00 10.92 118 SER A C 1
ATOM 669 O O . SER A 1 99 ? -33.836 17.709 0.292 1.00 11.15 118 SER A O 1
ATOM 672 N N . HIS A 1 100 ? -31.680 18.244 0.390 1.00 11.71 119 HIS A N 1
ATOM 673 C CA . HIS A 1 100 ? -31.779 19.664 0.399 1.00 12.72 119 HIS A CA 1
ATOM 674 C C . HIS A 1 100 ? -30.378 20.296 0.582 1.00 13.33 119 HIS A C 1
ATOM 675 O O . HIS A 1 100 ? -29.403 19.632 0.678 1.00 12.31 119 HIS A O 1
ATOM 682 N N . LEU A 1 101 ? -30.332 21.606 0.552 1.00 14.24 120 LEU A N 1
ATOM 683 C CA . LEU A 1 101 ? -29.064 22.283 0.578 1.00 15.39 120 LEU A CA 1
ATOM 684 C C . LEU A 1 101 ? -28.603 22.607 1.983 1.00 16.53 120 LEU A C 1
ATOM 685 O O . LEU A 1 101 ? -28.446 23.764 2.317 1.00 18.19 120 LEU A O 1
ATOM 690 N N . HIS A 1 102 ? -28.446 21.604 2.803 1.00 15.95 121 HIS A N 1
ATOM 691 C CA . HIS A 1 102 ? -27.843 21.773 4.116 1.00 15.53 121 HIS A CA 1
ATOM 692 C C . HIS A 1 102 ? -26.577 20.934 4.099 1.00 14.60 121 HIS A C 1
ATOM 693 O O . HIS A 1 102 ? -26.495 19.962 3.337 1.00 14.10 121 HIS A O 1
ATOM 700 N N . ALA A 1 103 ? -25.586 21.318 4.900 1.00 13.85 122 ALA A N 1
ATOM 701 C CA . ALA A 1 103 ? -24.348 20.543 5.054 1.00 13.36 122 ALA A CA 1
ATOM 702 C C . ALA A 1 103 ? -24.510 19.284 5.934 1.00 12.46 122 ALA A C 1
ATOM 703 O O . ALA A 1 103 ? -25.042 19.353 7.047 1.00 12.39 122 ALA A O 1
ATOM 705 N N . SER A 1 104 ? -24.053 18.140 5.410 1.00 11.43 123 SER A N 1
ATOM 706 C CA . SER A 1 104 ? -24.012 16.863 6.145 1.00 10.07 123 SER A CA 1
ATOM 707 C C . SER A 1 104 ? -22.996 16.991 7.292 1.00 10.55 123 SER A C 1
ATOM 708 O O . SER A 1 104 ? -22.053 17.777 7.179 1.00 10.31 123 SER A O 1
ATOM 711 N N . PRO A 1 105 ? -23.170 16.219 8.385 1.00 10.43 124 PRO A N 1
ATOM 712 C CA . PRO A 1 105 ? -22.399 16.545 9.600 1.00 11.25 124 PRO A CA 1
ATOM 713 C C . PRO A 1 105 ? -20.904 16.229 9.611 1.00 11.63 124 PRO A C 1
ATOM 714 O O . PRO A 1 105 ? -20.176 16.821 10.423 1.00 12.79 124 PRO A O 1
ATOM 718 N N . ILE A 1 106 ? -20.433 15.313 8.765 1.00 11.45 125 ILE A N 1
ATOM 719 C CA . ILE A 1 106 ? -19.020 14.934 8.808 1.00 11.50 125 ILE A CA 1
ATOM 720 C C . ILE A 1 106 ? -18.233 15.540 7.649 1.00 11.89 125 ILE A C 1
ATOM 721 O O . ILE A 1 106 ? -17.208 16.196 7.882 1.00 12.51 125 ILE A O 1
ATOM 726 N N . SER A 1 107 ? -18.720 15.342 6.423 1.00 11.01 126 SER A N 1
ATOM 727 C CA . SER A 1 107 ? -17.971 15.716 5.218 1.00 10.87 126 SER A CA 1
ATOM 728 C C . SER A 1 107 ? -18.427 17.041 4.568 1.00 10.61 126 SER A C 1
ATOM 729 O O . SER A 1 107 ? -17.826 17.501 3.599 1.00 10.38 126 SER A O 1
ATOM 732 N N . GLY A 1 108 ? -19.479 17.656 5.090 1.00 10.08 127 GLY A N 1
ATOM 733 C CA . GLY A 1 108 ? -19.932 18.948 4.547 1.00 10.62 127 GLY A CA 1
ATOM 734 C C . GL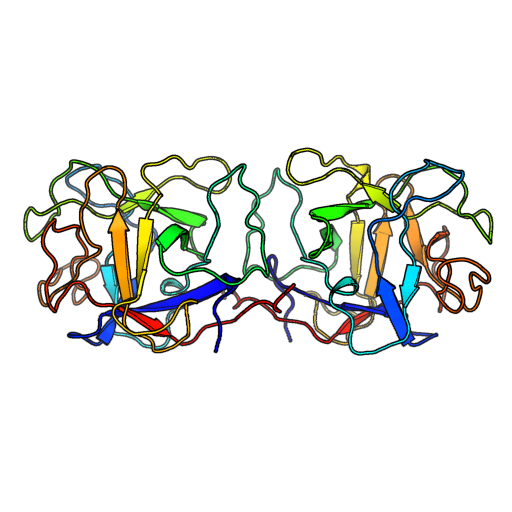Y A 1 108 ? -20.451 18.826 3.124 1.00 10.59 127 GLY A C 1
ATOM 735 O O . GLY A 1 108 ? -20.332 19.768 2.324 1.00 11.44 127 GLY A O 1
ATOM 736 N N . ASN A 1 109 ? -21.014 17.658 2.799 1.00 10.35 128 ASN A N 1
ATOM 737 C CA . ASN A 1 109 ? -21.693 17.449 1.517 1.00 9.08 128 ASN A CA 1
ATOM 738 C C . ASN A 1 109 ? -23.196 17.635 1.735 1.00 8.94 128 ASN A C 1
ATOM 739 O O . ASN A 1 109 ? -23.597 18.216 2.744 1.00 9.49 128 ASN A O 1
ATOM 744 N N . LEU A 1 110 ? -24.038 17.199 0.804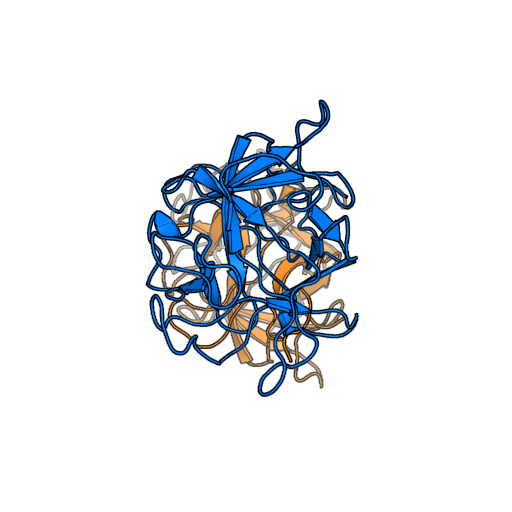 1.00 7.94 129 LEU A N 1
ATOM 745 C CA . LEU A 1 110 ? -25.469 17.485 0.932 1.00 7.94 129 LEU A CA 1
ATOM 746 C C . LEU A 1 110 ? -26.016 16.635 2.065 1.00 7.78 129 LEU A C 1
ATOM 747 O O . LEU A 1 110 ? -25.821 15.427 2.071 1.00 6.91 129 LEU A O 1
ATOM 752 N N . GLU A 1 111 ? -26.722 17.247 3.008 1.00 7.70 130 GLU A N 1
ATOM 753 C CA . GLU A 1 111 ? -27.391 16.455 4.036 1.00 7.64 130 GLU A CA 1
ATOM 754 C C . GLU A 1 111 ? -28.482 15.536 3.464 1.00 7.30 130 GLU A C 1
ATOM 755 O O . GLU A 1 111 ? -29.356 15.956 2.665 1.00 7.68 130 GLU A O 1
ATOM 761 N N . VAL A 1 112 ? -28.439 14.288 3.914 1.00 6.74 131 VAL A N 1
ATOM 762 C CA . VAL A 1 112 ? -29.511 13.347 3.662 1.00 7.55 131 VAL A CA 1
ATOM 763 C C . VAL A 1 112 ? -30.262 13.060 4.957 1.00 7.57 131 VAL A C 1
ATOM 764 O O . VAL A 1 112 ? -29.660 12.586 5.939 1.00 7.85 131 VAL A O 1
ATOM 768 N N . SER A 1 113 ? -31.568 13.363 4.956 1.00 8.07 132 SER A N 1
ATOM 769 C CA . SER A 1 113 ? -32.392 13.230 6.159 1.00 8.10 132 SER A CA 1
ATOM 770 C C . SER A 1 113 ? -33.647 12.390 5.941 1.00 8.24 132 SER A C 1
ATOM 771 O O . SER A 1 113 ? -33.915 11.884 4.828 1.00 7.94 132 SER A O 1
ATOM 774 N N . CYS A 1 114 ? -34.401 12.219 7.025 1.00 8.18 133 CYS A N 1
ATOM 775 C CA . CYS A 1 114 ? -35.754 11.677 6.961 1.00 8.86 133 CYS A CA 1
ATOM 776 C C . CYS A 1 114 ? -36.745 12.799 7.301 1.00 9.42 133 CYS A C 1
ATOM 777 O O . CYS A 1 114 ? -36.630 13.446 8.351 1.00 9.41 133 CYS A O 1
ATOM 780 N N . PHE A 1 115 ? -37.715 13.018 6.409 1.00 9.66 134 PHE A N 1
ATOM 781 C CA . PHE A 1 115 ? -38.588 14.193 6.457 1.00 10.46 134 PHE A CA 1
ATOM 782 C C . PHE A 1 115 ? -40.065 13.812 6.537 1.00 11.22 134 PHE A C 1
ATOM 783 O O . PHE A 1 115 ? -40.498 12.807 5.971 1.00 9.71 134 PHE A O 1
ATOM 791 N N . GLY A 1 116 ? -40.841 14.662 7.197 1.00 11.67 135 GLY A N 1
ATOM 792 C CA . GLY A 1 116 ? -42.290 14.566 7.121 1.00 13.76 135 GLY A CA 1
ATOM 793 C C . GLY A 1 116 ? -42.887 13.327 7.744 1.00 15.00 135 GLY A C 1
ATOM 794 O O . GLY A 1 116 ? -42.377 12.794 8.723 1.00 14.58 135 GLY A O 1
ATOM 795 N N . ASP A 1 117 ? -43.986 12.873 7.174 1.00 15.95 136 ASP A N 1
ATOM 796 C CA . ASP A 1 117 ? -44.665 11.711 7.691 1.00 17.47 136 ASP A CA 1
ATOM 797 C C . ASP A 1 117 ? -45.761 11.369 6.717 1.00 18.44 136 ASP A C 1
ATOM 798 O O . ASP A 1 117 ? -45.749 11.820 5.596 1.00 18.80 136 ASP A O 1
ATOM 803 N N . ASP A 1 118 ? -46.733 10.577 7.124 1.00 19.69 137 ASP A N 1
ATOM 804 C CA . ASP A 1 118 ? -47.760 10.208 6.160 1.00 21.19 137 ASP A CA 1
ATOM 805 C C . ASP A 1 118 ? -48.669 11.311 5.656 1.00 21.90 137 ASP A C 1
ATOM 806 O O . ASP A 1 118 ? -49.380 11.114 4.684 1.00 22.45 137 ASP A O 1
ATOM 811 N N . THR A 1 119 ? -48.645 12.462 6.299 1.00 22.73 138 THR A N 1
ATOM 812 C CA . THR A 1 119 ? -49.461 13.608 5.892 1.00 23.59 138 THR A CA 1
ATOM 813 C C . THR A 1 119 ? -48.619 14.709 5.256 1.00 23.02 138 THR A C 1
ATOM 814 O O . THR A 1 119 ? -49.142 15.753 4.840 1.00 23.25 138 THR A O 1
ATOM 818 N N . ASN A 1 120 ? -47.308 14.480 5.192 1.00 21.71 139 ASN A N 1
ATOM 819 C CA . ASN A 1 120 ? -46.371 15.510 4.812 1.00 20.21 139 ASN A CA 1
ATOM 820 C C . ASN A 1 120 ? -45.224 14.928 3.977 1.00 18.86 139 ASN A C 1
ATOM 821 O O . ASN A 1 120 ? -44.320 14.277 4.498 1.00 17.95 139 ASN A O 1
ATOM 826 N N . SER A 1 121 ? -45.296 15.153 2.670 1.00 17.18 140 SER A N 1
ATOM 827 C CA . SER A 1 121 ? -44.232 14.790 1.744 1.00 15.99 140 SER A CA 1
ATOM 828 C C . SER A 1 121 ? -44.105 15.951 0.771 1.00 16.02 140 SER A C 1
ATOM 829 O O . SER A 1 121 ? -45.105 16.624 0.469 1.00 16.29 140 SER A O 1
ATOM 832 N N . ASP A 1 122 ? -42.890 16.224 0.306 1.00 14.94 141 ASP A N 1
ATOM 833 C CA . ASP A 1 122 ? -42.695 17.204 -0.770 1.00 14.57 141 ASP A CA 1
ATOM 834 C C . ASP A 1 122 ? -41.697 16.721 -1.823 1.00 14.08 141 ASP A C 1
ATOM 835 O O . ASP A 1 122 ? -41.195 15.598 -1.715 1.00 14.28 141 ASP A O 1
ATOM 840 N N . THR A 1 123 ? -41.425 17.536 -2.850 1.00 13.01 142 THR A N 1
ATOM 841 C CA . THR A 1 123 ? -40.486 17.116 -3.923 1.00 12.01 142 THR A CA 1
ATOM 842 C C . THR A 1 123 ? -39.055 16.786 -3.432 1.00 11.17 142 THR A C 1
ATOM 843 O O . THR A 1 123 ? -38.284 16.109 -4.122 1.00 9.73 142 THR A O 1
ATOM 847 N N . GLY A 1 124 ? -38.698 17.273 -2.245 1.00 9.99 143 GLY A N 1
ATOM 848 C CA . GLY A 1 124 ? -37.388 16.964 -1.683 1.00 9.49 143 GLY A CA 1
ATOM 849 C C . GLY A 1 124 ? -37.280 15.492 -1.2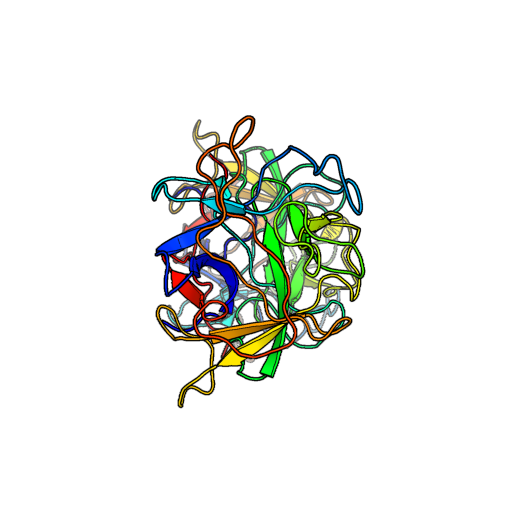96 1.00 9.48 143 GLY A C 1
ATOM 850 O O . GLY A 1 124 ? -36.190 15.015 -0.976 1.00 8.90 143 GLY A O 1
ATOM 851 N N . ASP A 1 125 ? -38.420 14.791 -1.317 1.00 9.16 144 ASP A N 1
ATOM 852 C CA . ASP A 1 125 ? -38.481 13.340 -1.090 1.00 9.13 144 ASP A CA 1
ATOM 853 C C . ASP A 1 125 ? -38.287 12.531 -2.388 1.00 9.10 144 ASP A C 1
ATOM 854 O O . ASP A 1 125 ? -38.368 11.304 -2.371 1.00 8.91 144 ASP A O 1
ATOM 859 N N . HIS A 1 126 ? -38.029 13.215 -3.509 1.00 8.39 145 HIS A N 1
ATOM 860 C CA . HIS A 1 126 ? -37.992 12.552 -4.821 1.00 8.60 145 HIS A CA 1
ATOM 861 C C . HIS A 1 126 ? -36.573 12.174 -5.267 1.00 8.16 145 HIS A C 1
ATOM 862 O O . HIS A 1 126 ? -35.657 13.003 -5.226 1.00 8.82 145 HIS A O 1
ATOM 869 N N . TRP A 1 127 ? -36.407 10.911 -5.686 1.00 8.13 146 TRP A N 1
ATOM 870 C CA . TRP A 1 127 ? -35.121 10.360 -6.125 1.00 8.56 146 TRP A CA 1
ATOM 871 C C . TRP A 1 127 ? -35.306 9.656 -7.455 1.00 9.26 146 TRP A C 1
ATOM 872 O O . TRP A 1 127 ? -36.308 8.938 -7.659 1.00 10.49 146 TRP A O 1
ATOM 883 N N . LYS A 1 128 ? -34.355 9.846 -8.363 1.00 8.94 147 LYS A N 1
ATOM 884 C CA . LYS A 1 128 ? -34.417 9.145 -9.645 1.00 9.75 147 LYS A CA 1
ATOM 885 C C . LYS A 1 128 ? -33.618 7.851 -9.528 1.00 9.73 147 LYS A C 1
ATOM 886 O O . LYS A 1 128 ? -32.450 7.872 -9.112 1.00 9.76 147 LYS A O 1
ATOM 892 N N . LEU A 1 129 ? -34.253 6.726 -9.861 1.00 10.59 148 LEU A N 1
ATOM 893 C CA . LEU A 1 129 ? -33.543 5.448 -9.905 1.00 11.32 148 LEU A CA 1
ATOM 894 C C . LEU A 1 129 ? -32.777 5.333 -11.225 1.00 12.02 148 LEU A C 1
ATOM 895 O O . LEU A 1 129 ? -33.346 5.510 -12.310 1.00 11.70 148 LEU A O 1
ATOM 900 N N . ILE A 1 130 ? -31.488 5.042 -11.118 1.00 12.09 149 ILE A N 1
ATOM 901 C CA . ILE A 1 130 ? -30.632 4.907 -12.293 1.00 14.12 149 ILE A CA 1
ATOM 902 C C . ILE A 1 130 ? -29.995 3.536 -12.240 1.00 14.21 149 ILE A C 1
ATOM 903 O O . ILE A 1 130 ? -29.168 3.265 -11.365 1.00 14.41 149 ILE A O 1
ATOM 908 N N . ILE A 1 131 ? -30.410 2.649 -13.134 1.00 14.66 150 ILE A N 1
ATOM 909 C CA . ILE A 1 131 ? -29.830 1.313 -13.138 1.00 15.93 150 ILE A CA 1
ATOM 910 C C . ILE A 1 131 ? -28.552 1.343 -13.960 1.00 17.78 150 ILE A C 1
ATOM 911 O O . ILE A 1 131 ? -28.559 1.778 -15.107 1.00 17.64 150 ILE A O 1
ATOM 916 N N . GLU A 1 132 ? -27.462 0.851 -13.382 1.00 19.30 151 GLU A N 1
ATOM 917 C CA . GLU A 1 132 ? -26.164 1.011 -14.029 1.00 22.13 151 GLU A CA 1
ATOM 918 C C . GLU A 1 132 ? -25.979 0.267 -15.366 1.00 22.88 151 GLU A C 1
ATOM 919 O O . GLU A 1 132 ? -25.508 0.863 -16.346 1.00 24.23 151 GLU A O 1
ATOM 925 N N . GLY A 1 133 ? -26.389 -0.995 -15.436 1.00 22.83 152 GLY A N 1
ATOM 926 C CA . GLY A 1 133 ? -26.389 -1.713 -16.725 1.00 22.63 152 GLY A CA 1
ATOM 927 C C . GLY A 1 133 ? -27.528 -1.322 -17.673 1.00 22.41 152 GLY A C 1
ATOM 928 O O . GLY A 1 133 ? -28.154 -0.265 -17.530 1.00 22.55 152 GLY A O 1
ATOM 929 N N . SER A 1 134 ? -27.786 -2.180 -18.658 1.00 21.67 153 SER A N 1
ATOM 930 C CA . SER A 1 134 ? -28.883 -1.978 -19.605 1.00 20.63 153 SER A CA 1
ATOM 931 C C . SER A 1 134 ? -30.207 -2.541 -19.057 1.00 19.55 153 SER A C 1
ATOM 932 O O . SER A 1 134 ? -31.219 -2.545 -19.782 1.00 19.91 153 SER A O 1
ATOM 935 N N . GLY A 1 135 ? -30.197 -3.024 -17.804 1.00 17.87 154 GLY A N 1
ATOM 936 C CA . GLY A 1 135 ? -31.425 -3.461 -17.122 1.00 15.46 154 GLY A CA 1
ATOM 937 C C . GLY A 1 135 ? -32.476 -2.365 -17.112 1.00 14.43 154 GLY A C 1
ATOM 938 O O . GLY A 1 135 ? -32.162 -1.207 -16.855 1.00 13.31 154 GLY A O 1
ATOM 939 N N . LYS A 1 136 ? -33.727 -2.729 -17.388 1.00 13.13 155 LYS A N 1
ATOM 940 C CA . LYS A 1 136 ? -34.782 -1.750 -17.480 1.00 13.26 155 LYS A CA 1
ATOM 941 C C . LYS A 1 136 ? -35.719 -1.722 -16.269 1.00 12.70 155 LYS A C 1
ATOM 942 O O . LYS A 1 136 ? -36.373 -0.710 -16.014 1.00 13.72 155 LYS A O 1
ATOM 948 N N . THR A 1 137 ? -35.786 -2.821 -15.531 1.00 11.78 156 THR A N 1
ATOM 949 C CA . THR A 1 137 ? -36.577 -2.871 -14.302 1.00 12.20 156 THR A CA 1
ATOM 950 C C . THR A 1 137 ? -35.648 -3.154 -13.122 1.00 11.66 156 THR A C 1
ATOM 951 O O . THR A 1 137 ? -34.671 -3.895 -13.269 1.00 11.08 156 THR A O 1
ATOM 955 N N . TRP A 1 138 ? -35.966 -2.563 -11.974 1.00 10.37 157 TRP A N 1
ATOM 956 C CA . TRP A 1 138 ? -35.161 -2.675 -10.766 1.00 10.07 157 TRP A CA 1
ATOM 957 C C . TRP A 1 138 ? -35.262 -4.104 -10.210 1.00 10.01 157 TRP A C 1
ATOM 958 O O . TRP A 1 138 ? -36.370 -4.640 -10.065 1.00 9.60 157 TRP A O 1
ATOM 969 N N . LYS A 1 139 ? -34.107 -4.699 -9.909 1.00 10.57 158 LYS A N 1
ATOM 970 C CA . LYS A 1 139 ? -34.035 -6.042 -9.358 1.00 11.10 158 LYS A CA 1
ATOM 971 C C . LYS A 1 139 ? -33.139 -6.117 -8.127 1.00 12.36 158 LYS A C 1
ATOM 972 O O . LYS A 1 139 ? -32.250 -5.282 -7.926 1.00 12.29 158 LYS A O 1
ATOM 978 N N . GLN A 1 140 ? -33.359 -7.127 -7.291 1.00 13.04 159 GLN A N 1
ATOM 979 C CA . GLN A 1 140 ? -32.475 -7.362 -6.167 1.00 14.14 159 GLN A CA 1
ATOM 980 C C . GLN A 1 140 ? -31.044 -7.642 -6.636 1.00 15.00 159 GLN A C 1
ATOM 981 O O . GLN A 1 140 ? -30.832 -8.313 -7.639 1.00 15.42 159 GLN A O 1
ATOM 987 N N . ASP A 1 141 ? -30.072 -7.112 -5.917 1.00 15.59 160 ASP A N 1
ATOM 988 C CA . ASP A 1 141 ? -28.667 -7.254 -6.262 1.00 17.11 160 ASP A CA 1
ATOM 989 C C . ASP A 1 141 ? -28.187 -6.551 -7.493 1.00 16.54 160 ASP A C 1
ATOM 990 O O . ASP A 1 141 ? -27.020 -6.702 -7.797 1.00 17.34 160 ASP A O 1
ATOM 995 N N . GLN A 1 142 ? -28.996 -5.797 -8.231 1.00 16.12 161 GLN A N 1
ATOM 996 C CA . GLN A 1 142 ? -28.362 -5.096 -9.371 1.00 15.05 161 GLN A CA 1
ATOM 997 C C . GLN A 1 142 ? -27.802 -3.760 -8.915 1.00 14.07 161 GLN A C 1
ATOM 998 O O . GLN A 1 142 ? -28.309 -3.151 -7.979 1.00 12.73 161 GLN A O 1
ATOM 1004 N N . ARG A 1 143 ? -26.773 -3.285 -9.601 1.00 12.17 162 ARG A N 1
ATOM 1005 C CA . ARG A 1 143 ? -26.094 -2.065 -9.203 1.00 11.54 162 ARG A CA 1
ATOM 1006 C C . ARG A 1 143 ? -26.907 -0.868 -9.676 1.00 10.47 162 ARG A C 1
ATOM 1007 O O . ARG A 1 143 ? -27.296 -0.794 -10.854 1.00 9.38 162 ARG A O 1
ATOM 1015 N N . VAL A 1 144 ? -27.204 0.044 -8.747 1.00 9.22 163 VAL A N 1
ATOM 1016 C CA . VAL A 1 144 ? -28.040 1.219 -9.055 1.00 8.29 163 VAL A CA 1
ATOM 1017 C C . VAL A 1 144 ? -27.460 2.446 -8.358 1.00 8.29 163 VAL A C 1
ATOM 1018 O O . VAL A 1 144 ? -26.635 2.337 -7.440 1.00 7.91 163 VAL A O 1
ATOM 1022 N N . ARG A 1 145 ? -27.905 3.614 -8.800 1.00 8.96 164 ARG A N 1
ATOM 1023 C CA . ARG A 1 145 ? -27.653 4.863 -8.072 1.00 8.67 164 ARG A CA 1
ATOM 1024 C C . ARG A 1 145 ? -29.021 5.458 -7.833 1.00 8.66 164 ARG A C 1
ATOM 1025 O O . ARG A 1 145 ? -29.966 5.138 -8.561 1.00 9.26 164 ARG A O 1
ATOM 1033 N N . LEU A 1 146 ? -29.133 6.306 -6.815 1.00 8.91 165 LEU A N 1
ATOM 1034 C CA . LEU A 1 146 ? -30.342 7.110 -6.598 1.00 8.31 165 LEU A CA 1
ATOM 1035 C C . LEU A 1 146 ? -29.940 8.583 -6.596 1.00 9.04 165 LEU A C 1
ATOM 1036 O O . LEU A 1 146 ? -29.154 9.037 -5.752 1.00 7.90 165 LEU A O 1
ATOM 1041 N N . GLN A 1 147 ? -30.481 9.323 -7.551 1.00 9.64 166 GLN A N 1
ATOM 1042 C CA . GLN A 1 147 ? -30.142 10.737 -7.702 1.00 9.91 166 GLN A CA 1
ATOM 1043 C C . GLN A 1 147 ? -31.272 11.638 -7.213 1.00 9.82 166 GLN A C 1
ATOM 1044 O O . GLN A 1 147 ? -32.398 11.571 -7.697 1.00 9.83 166 GLN A O 1
ATOM 1050 N N . HIS A 1 148 ? -30.961 12.476 -6.233 1.00 9.83 167 HIS A N 1
ATOM 1051 C CA . HIS A 1 148 ? -31.956 13.359 -5.672 1.00 10.38 167 HIS A CA 1
ATOM 1052 C C . HIS A 1 148 ? -32.386 14.341 -6.770 1.00 10.26 167 HIS A C 1
ATOM 1053 O O . HIS A 1 148 ? -31.542 15.025 -7.343 1.00 12.25 167 HIS A O 1
ATOM 1060 N N . ILE A 1 149 ? -33.678 14.381 -7.074 1.00 10.35 168 ILE A N 1
ATOM 1061 C CA . ILE A 1 149 ? -34.212 15.256 -8.148 1.00 11.73 168 ILE A CA 1
ATOM 1062 C C . ILE A 1 149 ? -33.870 16.742 -7.948 1.00 11.82 168 ILE A C 1
ATOM 1063 O O . ILE A 1 149 ? -33.319 17.368 -8.858 1.00 11.84 168 ILE A O 1
ATOM 1068 N N . ASP A 1 150 ? -34.152 17.284 -6.758 1.00 12.31 169 ASP A N 1
ATOM 1069 C CA . ASP A 1 150 ? -34.066 18.737 -6.531 1.00 13.20 169 ASP A CA 1
ATOM 1070 C C . ASP A 1 150 ? -32.652 19.290 -6.473 1.00 13.41 169 ASP A C 1
ATOM 1071 O O . ASP A 1 150 ? -32.415 20.426 -6.904 1.00 13.58 169 ASP A O 1
ATOM 1076 N N . THR A 1 151 ? -31.716 18.499 -5.946 1.00 13.04 170 THR A N 1
ATOM 1077 C CA . THR A 1 151 ? -30.333 18.937 -5.797 1.00 12.58 170 THR A CA 1
ATOM 1078 C C . THR A 1 151 ? -29.379 18.301 -6.797 1.00 12.64 170 THR A C 1
ATOM 1079 O O . THR A 1 151 ? -28.247 18.749 -6.925 1.00 12.71 170 THR A O 1
ATOM 1083 N N . SER A 1 152 ? -29.820 17.243 -7.476 1.00 11.79 171 SER A N 1
ATOM 1084 C CA . SER A 1 152 ? -28.947 16.410 -8.313 1.00 11.44 171 SER A CA 1
ATOM 1085 C C . SER A 1 152 ? -27.852 15.624 -7.551 1.00 11.03 171 SER A C 1
ATOM 1086 O O . SER A 1 152 ? -26.961 15.061 -8.181 1.00 12.37 171 SER A O 1
ATOM 1089 N N . GLY A 1 153 ? -27.935 15.552 -6.220 1.00 10.28 172 GLY A N 1
ATOM 1090 C CA . GLY A 1 153 ? -27.005 14.743 -5.422 1.00 9.95 172 GLY A CA 1
ATOM 1091 C C . GLY A 1 153 ? -27.243 13.232 -5.545 1.00 9.81 172 GLY A C 1
ATOM 1092 O O . GLY A 1 153 ? -28.394 12.783 -5.488 1.00 10.69 172 GLY A O 1
ATOM 1093 N N . TYR A 1 154 ? -26.187 12.444 -5.752 1.00 9.06 173 TYR A N 1
ATOM 1094 C CA . TYR A 1 154 ? -26.308 10.984 -5.685 1.00 8.33 173 TYR A CA 1
ATOM 1095 C C . TYR A 1 154 ? -26.228 10.592 -4.221 1.00 8.27 173 TYR A C 1
ATOM 1096 O O . TYR A 1 154 ? -25.358 11.088 -3.495 1.00 7.96 173 TYR A O 1
ATOM 1105 N N . LEU A 1 155 ? -27.151 9.731 -3.790 1.00 7.95 174 LEU A N 1
ATOM 1106 C CA . LEU A 1 155 ? -27.080 9.117 -2.471 1.00 7.17 174 LEU A CA 1
ATOM 1107 C C . LEU A 1 155 ? -25.699 8.456 -2.318 1.00 7.61 174 LEU A C 1
ATOM 1108 O O . LEU A 1 155 ? -25.285 7.633 -3.155 1.00 7.61 174 LEU A O 1
ATOM 1113 N N . HIS A 1 156 ? -25.017 8.774 -1.224 1.00 7.20 175 HIS A N 1
ATOM 1114 C CA . HIS A 1 156 ? -23.595 8.482 -1.097 1.00 7.89 175 HIS A CA 1
ATOM 1115 C C . HIS A 1 156 ? -23.291 8.018 0.321 1.00 8.13 175 HIS A C 1
ATOM 1116 O O . HIS A 1 156 ? -23.912 8.491 1.262 1.00 6.73 175 HIS A O 1
ATOM 1123 N N . SER A 1 157 ? -22.368 7.061 0.465 1.00 8.19 176 SER A N 1
ATOM 1124 C CA . SER A 1 157 ? -21.761 6.794 1.755 1.00 8.50 176 SER A CA 1
ATOM 1125 C C . SER A 1 157 ? -20.260 6.519 1.606 1.00 8.96 176 SER A C 1
ATOM 1126 O O . SER A 1 157 ? -19.696 6.572 0.498 1.00 7.90 176 SER A O 1
ATOM 1129 N N . HIS A 1 158 ? -19.617 6.251 2.740 1.00 8.91 177 HIS A N 1
ATOM 1130 C CA . HIS A 1 158 ? -18.155 6.093 2.815 1.00 9.32 177 HIS A CA 1
ATOM 1131 C C . HIS A 1 158 ? -17.752 5.702 4.234 1.00 10.34 177 HIS A C 1
ATOM 1132 O O . HIS A 1 158 ? -18.548 5.783 5.165 1.00 10.51 177 HIS A O 1
ATOM 1139 N N . ASP A 1 159 ? -16.499 5.310 4.384 1.00 10.46 178 ASP A N 1
ATOM 1140 C CA . ASP A 1 159 ? -15.942 4.903 5.663 1.00 12.25 178 ASP A CA 1
ATOM 1141 C C . ASP A 1 159 ? -15.609 6.161 6.490 1.00 12.18 178 ASP A C 1
ATOM 1142 O O . ASP A 1 159 ? -14.448 6.415 6.817 1.00 12.30 178 ASP A O 1
ATOM 1147 N N . LYS A 1 160 ? -16.642 6.947 6.790 1.00 11.65 179 LYS A N 1
ATOM 1148 C CA . LYS A 1 160 ? -16.554 8.125 7.660 1.00 12.36 179 LYS A CA 1
ATOM 1149 C C . LYS A 1 160 ? -17.641 7.948 8.700 1.00 12.06 179 LYS A C 1
ATOM 1150 O O . LYS A 1 160 ? -18.819 7.935 8.355 1.00 11.90 179 LYS A O 1
ATOM 1156 N N . LYS A 1 161 ? -17.239 7.774 9.968 1.00 12.42 180 LYS A N 1
ATOM 1157 C CA . LYS A 1 161 ? -18.150 7.261 10.981 1.00 12.26 180 LYS A CA 1
ATOM 1158 C C . LYS A 1 161 ? -18.397 8.196 12.151 1.00 12.21 180 LYS A C 1
ATOM 1159 O O . LYS A 1 161 ? -17.494 8.917 12.581 1.00 11.27 180 LYS A O 1
ATOM 1165 N N . TYR A 1 162 ? -19.619 8.152 12.683 1.00 11.44 181 TYR A N 1
ATOM 1166 C CA . TYR A 1 162 ? -19.943 8.824 13.949 1.00 11.63 181 TYR A CA 1
ATOM 1167 C C . TYR A 1 162 ? -19.217 8.112 15.100 1.00 12.38 181 TYR A C 1
ATOM 1168 O O . TYR A 1 162 ? -18.809 6.959 14.954 1.00 11.41 181 TYR A O 1
ATOM 1177 N N . GLN A 1 163 ? -19.024 8.802 16.223 1.00 14.20 182 GLN A N 1
ATOM 1178 C CA . GLN A 1 163 ? -18.299 8.202 17.351 1.00 16.83 182 GLN A CA 1
ATOM 1179 C C . GLN A 1 163 ? -19.083 8.101 18.649 1.00 17.24 182 GLN A C 1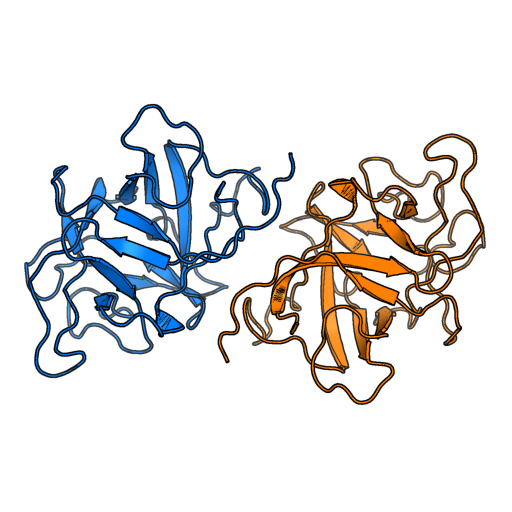
ATOM 1180 O O . GLN A 1 163 ? -19.224 7.003 19.194 1.00 18.06 182 GLN A O 1
ATOM 1186 N N . ARG A 1 164 ? -19.629 9.214 19.117 1.00 17.33 183 ARG A N 1
ATOM 1187 C CA . ARG A 1 164 ? -20.300 9.241 20.422 1.00 18.77 183 ARG A CA 1
ATOM 1188 C C . ARG A 1 164 ? -21.739 8.690 20.410 1.00 18.68 183 ARG A C 1
ATOM 1189 O O . ARG A 1 164 ? -22.017 7.713 21.115 1.00 20.47 183 ARG A O 1
ATOM 1197 N N . ILE A 1 165 ? -22.644 9.303 19.654 1.00 17.71 184 ILE A N 1
ATOM 1198 C CA . ILE A 1 165 ? -24.002 8.769 19.496 1.00 16.58 184 ILE A CA 1
ATOM 1199 C C . ILE A 1 165 ? -24.064 8.112 18.116 1.00 16.13 184 ILE A C 1
ATOM 1200 O O . ILE A 1 165 ? -23.642 8.720 17.129 1.00 15.95 184 ILE A O 1
ATOM 1205 N N . ALA A 1 166 ? -24.571 6.873 18.051 1.00 14.82 185 ALA A N 1
ATOM 1206 C CA . ALA A 1 166 ? -24.614 6.109 16.805 1.00 13.96 185 ALA A CA 1
ATOM 1207 C C . ALA A 1 166 ? -23.209 5.796 16.308 1.00 13.70 185 ALA A C 1
ATOM 1208 O O . ALA A 1 166 ? -22.991 5.652 15.105 1.00 12.99 185 ALA A O 1
ATOM 1210 N N . GLY A 1 167 ? -22.255 5.701 17.240 1.00 13.16 186 GLY A N 1
ATOM 1211 C CA . GLY A 1 167 ? -20.865 5.390 16.899 1.00 13.14 186 GLY A CA 1
ATOM 1212 C C . GLY A 1 167 ? -20.680 4.100 16.120 1.00 13.05 186 GLY A C 1
ATOM 1213 O O . GLY A 1 167 ? -21.302 3.081 16.438 1.00 12.66 186 GLY A O 1
ATOM 1214 N N . GLY A 1 168 ? -19.815 4.134 15.106 1.00 12.08 187 GLY A N 1
ATOM 1215 C CA . GLY A 1 168 ? -19.620 2.982 14.220 1.00 11.35 187 GLY A CA 1
ATOM 1216 C C . GLY A 1 168 ? -20.544 3.009 12.995 1.00 10.54 187 GLY A C 1
ATOM 1217 O O . GLY A 1 168 ? -20.320 2.264 12.042 1.00 11.88 187 GLY A O 1
ATOM 1218 N N . GLN A 1 169 ? -21.584 3.840 13.024 1.00 8.79 188 GLN A N 1
ATOM 1219 C CA . GLN A 1 169 ? -22.457 4.051 11.848 1.00 8.40 188 GLN A CA 1
ATOM 1220 C C . GLN A 1 169 ? -21.823 5.092 10.909 1.00 8.01 188 GLN A C 1
ATOM 1221 O O . GLN A 1 169 ? -21.122 5.990 11.372 1.00 7.98 188 GLN A O 1
ATOM 1227 N N . GLN A 1 170 ? -22.045 4.948 9.603 1.00 7.62 189 GLN A N 1
ATOM 1228 C CA . GLN A 1 170 ? -21.401 5.823 8.607 1.00 7.67 189 GLN A CA 1
ATOM 1229 C C . GLN A 1 170 ? -22.288 7.019 8.277 1.00 8.00 189 GLN A C 1
ATOM 1230 O O . GLN A 1 170 ? -23.531 6.918 8.301 1.00 8.48 189 GLN A O 1
ATOM 1236 N N . GLU A 1 171 ? -21.642 8.138 7.949 1.00 7.28 190 GLU A N 1
ATOM 1237 C CA . GLU A 1 171 ? -22.333 9.263 7.319 1.00 8.06 190 GLU A CA 1
ATOM 1238 C C . GLU A 1 171 ? -22.970 8.832 6.003 1.00 7.95 190 GLU A C 1
ATOM 1239 O O . GLU A 1 171 ? -22.354 8.121 5.198 1.00 7.83 190 GLU A O 1
ATOM 1245 N N . VAL A 1 172 ? -24.200 9.291 5.789 1.00 7.81 191 VAL A N 1
ATOM 1246 C CA . VAL A 1 172 ? -24.826 9.213 4.474 1.00 7.62 191 VAL A CA 1
ATOM 1247 C C . VAL A 1 172 ? -25.011 10.655 4.008 1.00 7.51 191 VAL A C 1
ATOM 1248 O O . VAL A 1 172 ? -25.383 11.531 4.800 1.00 6.96 191 VAL A O 1
ATOM 1252 N N . CYS A 1 173 ? -24.696 10.914 2.741 1.00 7.95 192 CYS A N 1
ATOM 1253 C CA . CYS A 1 173 ? -24.790 12.285 2.214 1.00 8.00 192 CYS A CA 1
ATOM 1254 C C . CYS A 1 173 ? -25.063 12.227 0.714 1.00 7.77 192 CYS A C 1
ATOM 1255 O O . CYS A 1 173 ? -25.244 11.142 0.164 1.00 7.14 192 CYS A O 1
ATOM 1258 N N . GLY A 1 174 ? -25.135 13.399 0.077 1.00 8.00 193 GLY A N 1
ATOM 1259 C CA . GLY A 1 174 ? -25.306 13.505 -1.374 1.00 8.84 193 GLY A CA 1
ATOM 1260 C C . GLY A 1 174 ? -24.097 14.215 -1.966 1.00 10.56 193 GLY A C 1
ATOM 1261 O O . GLY A 1 174 ? -23.618 15.204 -1.384 1.00 10.25 193 GLY A O 1
ATOM 1262 N N . ILE A 1 175 ? -23.550 13.678 -3.066 1.00 10.80 194 ILE A N 1
ATOM 1263 C CA . ILE A 1 175 ? -22.456 14.354 -3.806 1.00 11.86 194 ILE A CA 1
ATOM 1264 C C . ILE A 1 175 ? -22.797 14.436 -5.274 1.00 12.25 194 ILE A C 1
ATOM 1265 O O . ILE A 1 175 ? -23.687 13.726 -5.771 1.00 11.87 194 ILE A O 1
ATOM 1270 N N . ARG A 1 176 ? -22.086 15.287 -5.987 1.00 12.41 195 ARG A N 1
ATOM 1271 C CA . ARG A 1 176 ? -22.533 15.612 -7.328 1.00 13.62 195 ARG A CA 1
ATOM 1272 C C . ARG A 1 176 ? -21.975 14.744 -8.442 1.00 13.46 195 ARG A C 1
ATOM 1273 O O . ARG A 1 176 ? -22.513 14.760 -9.538 1.00 13.58 195 ARG A O 1
ATOM 1281 N N . GLU A 1 177 ? -20.921 13.984 -8.160 1.00 12.51 196 GLU A N 1
ATOM 1282 C CA . GLU A 1 177 ? -20.290 13.120 -9.160 1.00 12.97 196 GLU A CA 1
ATOM 1283 C C . GLU A 1 177 ? -20.567 11.632 -8.926 1.00 12.75 196 GLU A C 1
ATOM 1284 O O . GLU A 1 177 ? -20.574 11.162 -7.782 1.00 11.85 196 GLU A O 1
ATOM 1290 N N . LYS A 1 178 ? -20.686 10.884 -10.024 1.00 12.46 197 LYS A N 1
ATOM 1291 C CA . LYS A 1 178 ? -20.749 9.421 -9.961 1.00 13.10 197 LYS A CA 1
ATOM 1292 C C . LYS A 1 178 ? -19.419 8.878 -9.491 1.00 13.65 197 LYS A C 1
ATOM 1293 O O . LYS A 1 178 ? -18.359 9.223 -10.038 1.00 13.42 197 LYS A O 1
ATOM 1299 N N . LYS A 1 179 ? -19.456 8.070 -8.439 1.00 13.14 198 LYS A N 1
ATOM 1300 C CA . LYS A 1 179 ? -18.259 7.427 -7.929 1.00 13.66 198 LYS A CA 1
ATOM 1301 C C . LYS A 1 179 ? -18.605 6.033 -7.453 1.00 13.16 198 LYS A C 1
ATOM 1302 O O . LYS A 1 179 ? -19.789 5.689 -7.314 1.00 13.63 198 LYS A O 1
ATOM 1308 N N . ALA A 1 180 ? -17.579 5.238 -7.169 1.00 12.82 199 ALA A N 1
ATOM 1309 C CA . ALA A 1 180 ? -17.766 3.895 -6.614 1.00 11.70 199 ALA A CA 1
ATOM 1310 C C . ALA A 1 180 ? -18.597 3.927 -5.314 1.00 11.28 199 ALA A C 1
ATOM 1311 O O . ALA A 1 180 ? -19.419 3.041 -5.075 1.00 10.79 199 ALA A O 1
ATOM 1313 N N . ASP A 1 181 ? -18.387 4.964 -4.502 1.00 10.72 200 ASP A N 1
ATOM 1314 C CA . ASP A 1 181 ? -19.088 5.120 -3.213 1.00 11.06 200 ASP A CA 1
ATOM 1315 C C . ASP A 1 181 ? -20.512 5.659 -3.340 1.00 10.06 200 ASP A C 1
ATOM 1316 O O . ASP A 1 181 ? -21.144 5.966 -2.323 1.00 10.16 200 ASP A O 1
ATOM 1321 N N . ASN A 1 182 ? -21.037 5.809 -4.558 1.00 9.80 201 ASN A N 1
ATOM 1322 C CA . ASN A 1 182 ? -22.490 6.040 -4.674 1.00 9.27 201 ASN A CA 1
ATOM 1323 C C . ASN A 1 182 ? -23.252 4.971 -5.467 1.00 9.31 201 ASN A C 1
ATOM 1324 O O . ASN A 1 182 ? -24.321 5.222 -6.006 1.00 9.08 201 ASN A O 1
ATOM 1329 N N . ILE A 1 183 ? -22.683 3.775 -5.527 1.00 8.83 202 ILE A N 1
ATOM 1330 C CA A ILE A 1 183 ? -23.436 2.657 -6.055 0.50 9.53 202 ILE A CA 1
ATOM 1331 C CA B ILE A 1 183 ? -23.360 2.599 -6.059 0.50 8.45 202 ILE A CA 1
ATOM 1332 C C . ILE A 1 183 ? -24.067 1.872 -4.903 1.00 8.92 202 ILE A C 1
ATOM 1333 O O . ILE A 1 183 ? -23.463 1.663 -3.831 1.00 8.94 202 ILE A O 1
ATOM 1342 N N . TRP A 1 184 ? -25.326 1.507 -5.108 1.00 8.91 203 TRP A N 1
ATOM 1343 C CA . TRP A 1 184 ? -26.103 0.777 -4.109 1.00 9.70 203 TRP A CA 1
ATOM 1344 C C . TRP A 1 184 ? -26.737 -0.471 -4.735 1.00 9.69 203 TRP A C 1
ATOM 1345 O O . TRP A 1 184 ? -26.851 -0.578 -5.955 1.00 9.17 203 TRP A O 1
ATOM 1356 N N . LEU A 1 185 ? -27.165 -1.387 -3.870 1.00 10.24 204 LEU A N 1
ATOM 1357 C CA . LEU A 1 185 ? -27.825 -2.639 -4.253 1.00 11.39 204 LEU A CA 1
ATOM 1358 C C . LEU A 1 185 ? -29.044 -2.874 -3.328 1.00 11.43 204 LEU A C 1
ATOM 1359 O O . LEU A 1 185 ? -28.924 -2.814 -2.094 1.00 11.17 204 LEU A O 1
ATOM 1364 N N . ALA A 1 186 ? -30.208 -3.120 -3.909 1.00 11.96 205 ALA A N 1
ATOM 1365 C CA . ALA A 1 186 ? -31.341 -3.553 -3.095 1.00 13.15 205 ALA A CA 1
ATOM 1366 C C . ALA A 1 186 ? -31.131 -5.004 -2.668 1.00 14.44 205 ALA A C 1
ATOM 1367 O O . ALA A 1 186 ? -30.752 -5.865 -3.480 1.00 14.30 205 ALA A O 1
ATOM 1369 N N . ALA A 1 187 ? -31.372 -5.272 -1.386 1.00 16.28 206 ALA A N 1
ATOM 1370 C CA . ALA A 1 187 ? -31.236 -6.640 -0.841 1.00 17.00 206 ALA A CA 1
ATOM 1371 C C . ALA A 1 187 ? -32.281 -6.971 0.244 1.00 17.29 206 ALA A C 1
ATOM 1372 O O . ALA A 1 187 ? -33.034 -6.085 0.717 1.00 17.35 206 ALA A O 1
ATOM 1374 N N . GLU A 1 188 ? -32.331 -8.235 0.654 1.00 17.08 207 GLU A N 1
ATOM 1375 C CA . GLU A 1 188 ? -33.142 -8.627 1.814 1.00 17.92 207 GLU A CA 1
ATOM 1376 C C . GLU A 1 188 ? -34.593 -8.162 1.746 1.00 17.33 207 GLU A C 1
ATOM 1377 O O . GLU A 1 188 ? -35.218 -7.930 2.770 1.00 18.96 207 GLU A O 1
ATOM 1383 N N . GLY A 1 189 ? -35.137 -8.035 0.551 1.00 15.84 208 GLY A N 1
ATOM 1384 C CA . GLY A 1 189 ? -36.446 -7.424 0.440 1.00 14.28 208 GLY A CA 1
ATOM 1385 C C . GLY A 1 189 ? -37.619 -8.380 0.484 1.00 13.59 208 GLY A C 1
ATOM 1386 O O . GLY A 1 189 ? -37.451 -9.598 0.469 1.00 12.84 208 GLY A O 1
ATOM 1387 N N . VAL A 1 190 ? -38.812 -7.810 0.590 1.00 12.25 209 VAL A N 1
ATOM 1388 C CA . VAL A 1 190 ? -40.033 -8.550 0.365 1.00 11.92 209 VAL A CA 1
ATOM 1389 C C . VAL A 1 190 ? -40.722 -7.853 -0.792 1.00 11.78 209 VAL A C 1
ATOM 1390 O O . VAL A 1 190 ? -41.142 -6.696 -0.674 1.00 11.82 209 VAL A O 1
ATOM 1394 N N . TYR A 1 191 ? -40.816 -8.542 -1.921 1.00 11.72 210 TYR A N 1
ATOM 1395 C CA . TYR A 1 191 ? -41.291 -7.921 -3.152 1.00 11.35 210 TYR A CA 1
ATOM 1396 C C . TYR A 1 191 ? -42.730 -8.330 -3.504 1.00 11.18 210 TYR A C 1
ATOM 1397 O O . TYR A 1 191 ? -43.045 -9.533 -3.605 1.00 10.26 210 TYR A O 1
ATOM 1406 N N . LEU A 1 192 ? -43.606 -7.328 -3.644 1.00 10.49 211 LEU A N 1
ATOM 1407 C CA . LEU A 1 192 ? -45.000 -7.588 -3.949 1.00 10.89 211 LEU A CA 1
ATOM 1408 C C . LEU A 1 192 ? -45.098 -8.204 -5.348 1.00 12.13 211 LEU A C 1
ATOM 1409 O O . LEU A 1 192 ? -44.268 -7.895 -6.232 1.00 12.17 211 LEU A O 1
ATOM 1414 N N . PRO A 1 193 ? -46.094 -9.090 -5.553 1.00 12.54 212 PRO A N 1
ATOM 1415 C CA . PRO A 1 193 ? -46.273 -9.758 -6.841 1.00 13.26 212 PRO A CA 1
ATOM 1416 C C . PRO A 1 193 ? -46.363 -8.762 -7.978 1.00 13.80 212 PRO A C 1
ATOM 1417 O O . PRO A 1 193 ? -46.887 -7.663 -7.811 1.00 13.97 212 PRO A O 1
ATOM 1421 N N . LEU A 1 194 ? -45.822 -9.144 -9.122 1.00 15.59 213 LEU A N 1
ATOM 1422 C CA . LEU A 1 194 ? -45.937 -8.348 -10.342 1.00 16.71 213 LEU A CA 1
ATOM 1423 C C . LEU A 1 194 ? -47.331 -8.382 -10.899 1.00 17.83 213 LEU A C 1
ATOM 1424 O O . LEU A 1 194 ? -47.868 -9.468 -11.191 1.00 18.36 213 LEU A O 1
ATOM 1429 N N . ASN A 1 195 ? -47.902 -7.199 -11.094 1.00 18.76 214 ASN A N 1
ATOM 1430 C CA . ASN A 1 195 ? -49.206 -7.065 -11.719 1.00 21.79 214 ASN A CA 1
ATOM 1431 C C . ASN A 1 195 ? -49.238 -7.746 -13.085 1.00 24.27 214 ASN A C 1
ATOM 1432 O O . ASN A 1 195 ? -50.301 -8.011 -13.625 1.00 24.90 214 ASN A O 1
ATOM 1437 N N . GLU A 1 196 ? -48.043 -8.006 -13.607 1.00 27.76 215 GLU A N 1
ATOM 1438 C CA . GLU A 1 196 ? -47.778 -8.956 -14.704 1.00 31.25 215 GLU A CA 1
ATOM 1439 C C . GLU A 1 196 ? -47.027 -8.192 -15.766 1.00 31.90 215 GLU A C 1
ATOM 1440 O O . GLU A 1 196 ? -45.864 -8.507 -16.038 1.00 31.99 215 GLU A O 1
ATOM 1446 N N . VAL B 1 16 ? -45.741 -16.462 8.504 1.00 24.41 35 VAL B N 1
ATOM 1447 C CA . VAL B 1 16 ? -47.089 -16.872 8.981 1.00 23.31 35 VAL B CA 1
ATOM 1448 C C . VAL B 1 16 ? -47.931 -15.658 9.381 1.00 22.25 35 VAL B C 1
ATOM 1449 O O . VAL B 1 16 ? -49.103 -15.586 9.036 1.00 21.84 35 VAL B O 1
ATOM 1453 N N . GLU B 1 17 ? -47.344 -14.684 10.062 1.00 20.33 36 GLU B N 1
ATOM 1454 C CA . GLU B 1 17 ? -48.132 -13.531 10.476 1.00 19.40 36 GLU B CA 1
ATOM 1455 C C . GLU B 1 17 ? -48.362 -12.567 9.324 1.00 17.83 36 GLU B C 1
ATOM 1456 O O . GLU B 1 17 ? -47.435 -12.282 8.539 1.00 17.32 36 GLU B O 1
ATOM 1462 N N . ILE B 1 18 ? -49.586 -12.046 9.244 1.00 15.36 37 ILE B N 1
ATOM 1463 C CA . ILE B 1 18 ? -49.970 -11.106 8.184 1.00 13.66 37 ILE B CA 1
ATOM 1464 C C . ILE B 1 18 ? -49.819 -9.665 8.682 1.00 13.17 37 ILE B C 1
ATOM 1465 O O . ILE B 1 18 ? -50.373 -9.291 9.717 1.00 13.08 37 ILE B O 1
ATOM 1470 N N . THR B 1 19 ? -49.011 -8.882 7.963 1.00 11.84 38 THR B N 1
ATOM 1471 C CA . THR B 1 19 ? -48.745 -7.494 8.320 1.00 10.51 38 THR B CA 1
ATOM 1472 C C . THR B 1 19 ? -49.410 -6.546 7.310 1.00 10.56 38 THR B C 1
ATOM 1473 O O . THR B 1 19 ? -49.633 -6.930 6.154 1.00 10.03 38 THR B O 1
ATOM 1477 N N . TYR B 1 20 ? -49.718 -5.320 7.736 1.00 9.25 39 TYR B N 1
ATOM 1478 C CA . TYR B 1 20 ? -50.252 -4.312 6.818 1.00 9.79 39 TYR B CA 1
ATOM 1479 C C . TYR B 1 20 ? -49.259 -4.123 5.680 1.00 10.00 39 TYR B C 1
ATOM 1480 O O . TYR B 1 20 ? -48.048 -4.156 5.913 1.00 10.43 39 TYR B O 1
ATOM 1489 N N . GLY B 1 21 ? -49.768 -3.967 4.458 1.00 9.76 40 GLY B N 1
ATOM 1490 C CA . GLY B 1 21 ? -48.912 -3.769 3.285 1.00 8.58 40 GLY B CA 1
ATOM 1491 C C . GLY B 1 21 ? -48.646 -5.046 2.497 1.00 9.03 40 GLY B C 1
ATOM 1492 O O . GLY B 1 21 ? -48.145 -4.998 1.348 1.00 8.82 40 GLY B O 1
ATOM 1493 N N . SER B 1 22 ? -48.981 -6.180 3.108 1.00 8.09 41 SER B N 1
ATOM 1494 C CA . SER B 1 22 ? -48.854 -7.499 2.489 1.00 8.84 41 SER B CA 1
ATOM 1495 C C . SER B 1 22 ? -49.866 -7.719 1.370 1.00 8.76 41 SER B C 1
ATOM 1496 O O . SER B 1 22 ? -50.983 -7.186 1.422 1.00 9.93 41 SER B O 1
ATOM 1499 N N . ALA B 1 23 ? -49.482 -8.506 0.373 1.00 8.52 42 ALA B N 1
ATOM 1500 C CA . ALA B 1 23 ? -50.405 -8.923 -0.673 1.00 8.21 42 ALA B CA 1
ATOM 1501 C C . ALA B 1 23 ? -50.860 -10.363 -0.401 1.00 8.64 42 ALA B C 1
ATOM 1502 O O . ALA B 1 23 ? -50.018 -11.272 -0.178 1.00 8.34 42 ALA B O 1
ATOM 1504 N N . ILE B 1 24 ? -52.179 -10.574 -0.431 1.00 8.05 43 ILE B N 1
ATOM 1505 C CA . ILE B 1 24 ? -52.756 -11.883 -0.108 1.00 8.82 43 ILE B CA 1
ATOM 1506 C C . ILE B 1 24 ? -53.808 -12.302 -1.120 1.00 8.54 43 ILE B C 1
ATOM 1507 O O . ILE B 1 24 ? -54.396 -11.454 -1.822 1.00 8.24 43 ILE B O 1
ATOM 1512 N N . LYS B 1 25 ? -54.018 -13.612 -1.216 1.00 8.55 44 LYS B N 1
ATOM 1513 C CA . LYS B 1 25 ? -55.237 -14.140 -1.818 1.00 9.49 44 LYS B CA 1
ATOM 1514 C C . LYS B 1 25 ? -56.151 -14.604 -0.690 1.00 9.88 44 LYS B C 1
ATOM 1515 O O . LYS B 1 25 ? -55.660 -15.092 0.334 1.00 10.90 44 LYS B O 1
ATOM 1521 N N . LEU B 1 26 ? -57.464 -14.397 -0.842 1.00 9.28 45 LEU B N 1
ATOM 1522 C CA . LEU B 1 26 ? -58.397 -14.782 0.200 1.00 10.04 45 LEU B CA 1
ATOM 1523 C C . LEU B 1 26 ? -59.272 -15.927 -0.319 1.00 9.57 45 LEU B C 1
ATOM 1524 O O . LEU B 1 26 ? -60.031 -15.757 -1.254 1.00 9.45 45 LEU B O 1
ATOM 1529 N N . MET B 1 27 ? -59.103 -17.099 0.275 1.00 9.49 46 MET B N 1
ATOM 1530 C CA . MET B 1 27 ? -59.785 -18.305 -0.188 1.00 10.16 46 MET B CA 1
ATOM 1531 C C . MET B 1 27 ? -61.052 -18.531 0.616 1.00 9.78 46 MET B C 1
ATOM 1532 O O . MET B 1 27 ? -61.020 -18.533 1.859 1.00 10.75 46 MET B O 1
ATOM 1537 N N . HIS B 1 28 ? -62.154 -18.744 -0.094 1.00 10.26 47 HIS B N 1
AT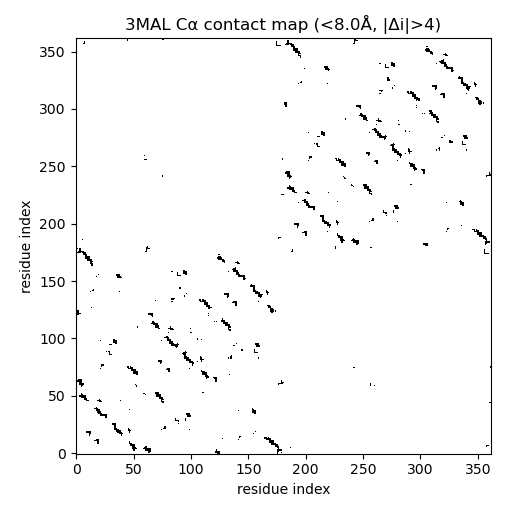OM 1538 C CA . HIS B 1 28 ? -63.429 -19.125 0.514 1.00 9.33 47 HIS B CA 1
ATOM 1539 C C . HIS B 1 28 ? -63.362 -20.587 1.020 1.00 10.23 47 HIS B C 1
ATOM 1540 O O . HIS B 1 28 ? -63.098 -21.512 0.248 1.00 9.92 47 HIS B O 1
ATOM 1547 N N . GLU B 1 29 ? -63.591 -20.797 2.314 1.00 10.21 48 GLU B N 1
ATOM 1548 C CA . GLU B 1 29 ? -63.329 -22.105 2.919 1.00 11.32 48 GLU B CA 1
ATOM 1549 C C . GLU B 1 29 ? -64.149 -23.223 2.297 1.00 12.21 48 GLU B C 1
ATOM 1550 O O . GLU B 1 29 ? -63.588 -24.264 1.963 1.00 12.59 48 GLU B O 1
ATOM 1556 N N . LYS B 1 30 ? -65.457 -23.019 2.133 1.00 12.76 49 LYS B N 1
ATOM 1557 C CA . LYS B 1 30 ? -66.307 -24.122 1.667 1.00 14.22 49 LYS B CA 1
ATOM 1558 C C . LYS B 1 30 ? -66.067 -24.443 0.187 1.00 13.70 49 LYS B C 1
ATOM 1559 O O . LYS B 1 30 ? -65.937 -25.612 -0.174 1.00 14.16 49 LYS B O 1
ATOM 1565 N N . THR B 1 31 ? -65.979 -23.419 -0.667 1.00 12.52 50 THR B N 1
ATOM 1566 C CA . THR B 1 31 ? -65.854 -23.675 -2.114 1.00 12.09 50 THR B CA 1
ATOM 1567 C C . THR B 1 31 ? -64.410 -23.710 -2.641 1.00 11.86 50 THR B C 1
ATOM 1568 O O . THR B 1 31 ? -64.154 -24.200 -3.744 1.00 11.58 50 THR B O 1
ATOM 1572 N N . LYS B 1 32 ? -63.475 -23.168 -1.862 1.00 11.99 51 LYS B N 1
ATOM 1573 C CA . LYS B 1 32 ? -62.078 -22.989 -2.290 1.00 11.97 51 LYS B CA 1
ATOM 1574 C C . LYS B 1 32 ? -61.873 -21.969 -3.447 1.00 11.23 51 LYS B C 1
ATOM 1575 O O . LYS B 1 32 ? -60.756 -21.836 -3.963 1.00 10.68 51 LYS B O 1
ATOM 1581 N N . PHE B 1 33 ? -62.922 -21.246 -3.848 1.00 10.43 52 PHE B N 1
ATOM 1582 C CA . PHE B 1 33 ? -62.756 -20.156 -4.833 1.00 9.74 52 PHE B CA 1
ATOM 1583 C C . PHE B 1 33 ? -62.063 -18.955 -4.170 1.00 9.99 52 PHE B C 1
ATOM 1584 O O . PHE B 1 33 ? -62.168 -18.752 -2.949 1.00 9.98 52 PHE B O 1
ATOM 1592 N N . ARG B 1 34 ? -61.377 -18.154 -4.975 1.00 9.00 53 ARG B N 1
ATOM 1593 C CA . ARG B 1 34 ? -60.645 -17.001 -4.426 1.00 9.49 53 ARG B CA 1
ATOM 1594 C C . ARG B 1 34 ? -61.349 -15.674 -4.684 1.00 8.13 53 ARG B C 1
ATOM 1595 O O . ARG B 1 34 ? -61.910 -15.456 -5.777 1.00 7.35 53 ARG B O 1
ATOM 1603 N N . LEU B 1 35 ? -61.315 -14.777 -3.687 1.00 7.01 54 LEU B N 1
ATOM 1604 C CA . LEU B 1 35 ? -61.836 -13.407 -3.879 1.00 6.43 54 LEU B CA 1
ATOM 1605 C C . LEU B 1 35 ? -61.127 -12.748 -5.060 1.00 6.70 54 LEU B C 1
ATOM 1606 O O . LEU B 1 35 ? -59.889 -12.781 -5.140 1.00 7.31 54 LEU B O 1
ATOM 1611 N N . HIS B 1 36 ? -61.891 -12.112 -5.944 1.00 6.82 55 HIS B N 1
ATOM 1612 C CA . HIS B 1 36 ? -61.406 -11.789 -7.301 1.00 7.35 55 HIS B CA 1
ATOM 1613 C C . HIS B 1 36 ? -62.117 -10.537 -7.782 1.00 7.85 55 HIS B C 1
ATOM 1614 O O . HIS B 1 36 ? -63.272 -10.299 -7.418 1.00 8.79 55 HIS B O 1
ATOM 1621 N N . SER B 1 37 ? -61.426 -9.706 -8.564 1.00 7.80 56 SER B N 1
ATOM 1622 C CA . SER B 1 37 ? -62.086 -8.606 -9.252 1.00 7.66 56 SER B CA 1
ATOM 1623 C C . SER B 1 37 ? -61.400 -8.408 -10.598 1.00 8.18 56 SER B C 1
ATOM 1624 O O . SER B 1 37 ? -60.494 -9.174 -10.955 1.00 6.68 56 SER B O 1
ATOM 1627 N N . HIS B 1 38 ? -61.821 -7.377 -11.332 1.00 8.48 57 HIS B N 1
ATOM 1628 C CA . HIS B 1 38 ? -61.536 -7.262 -12.771 1.00 8.75 57 HIS B CA 1
ATOM 1629 C C . HIS B 1 38 ? -62.270 -6.014 -13.261 1.00 9.61 57 HIS B C 1
ATOM 1630 O O . HIS B 1 38 ? -63.101 -5.483 -12.530 1.00 8.46 57 HIS B O 1
ATOM 1637 N N . ASP B 1 39 ? -61.977 -5.540 -14.475 1.00 10.75 58 ASP B N 1
ATOM 1638 C CA . ASP B 1 39 ? -62.521 -4.240 -14.916 1.00 11.53 58 ASP B CA 1
ATOM 1639 C C . ASP B 1 39 ? -63.844 -4.358 -15.652 1.00 11.96 58 ASP B C 1
ATOM 1640 O O . ASP B 1 39 ? -63.947 -4.048 -16.841 1.00 11.55 58 ASP B O 1
ATOM 1645 N N . VAL B 1 40 ? -64.860 -4.836 -14.944 1.00 11.62 59 VAL B N 1
ATOM 1646 C CA . VAL B 1 40 ? -66.193 -4.981 -15.519 1.00 11.48 59 VAL B CA 1
ATOM 1647 C C . VAL B 1 40 ? -67.192 -4.747 -14.382 1.00 11.44 59 VAL B C 1
ATOM 1648 O O . VAL B 1 40 ? -67.045 -5.331 -13.288 1.00 11.06 59 VAL B O 1
ATOM 1652 N N . PRO B 1 41 ? -68.186 -3.882 -14.625 1.00 11.11 60 PRO B N 1
ATOM 1653 C CA . PRO B 1 41 ? -69.145 -3.539 -13.590 1.00 11.19 60 PRO B CA 1
ATOM 1654 C C . PRO B 1 41 ? -70.355 -4.453 -13.536 1.00 11.24 60 PRO B C 1
ATOM 1655 O O . PRO B 1 41 ? -70.639 -5.173 -14.501 1.00 11.73 60 PRO B O 1
ATOM 1659 N N . TYR B 1 42 ? -71.049 -4.418 -12.394 1.00 11.19 61 TYR B N 1
ATOM 1660 C CA . TYR B 1 42 ? -72.412 -4.899 -12.268 1.00 11.57 61 TYR B CA 1
ATOM 1661 C C . TYR B 1 42 ? -73.326 -4.109 -13.203 1.00 12.30 61 TYR B C 1
ATOM 1662 O O . TYR B 1 42 ? -73.129 -2.911 -13.412 1.00 11.95 61 TYR B O 1
ATOM 1671 N N . GLY B 1 43 ? -74.328 -4.774 -13.766 1.00 14.10 62 GLY B N 1
ATOM 1672 C CA . GLY B 1 43 ? -75.345 -4.068 -14.545 1.00 16.70 62 GLY B CA 1
ATOM 1673 C C . GLY B 1 43 ? -76.436 -3.547 -13.630 1.00 18.59 62 GLY B C 1
ATOM 1674 O O . GLY B 1 43 ? -77.171 -2.620 -13.980 1.00 20.91 62 GLY B O 1
ATOM 1675 N N . SER B 1 44 ? -76.510 -4.142 -12.445 1.00 19.70 63 SER B N 1
ATOM 1676 C CA . SER B 1 44 ? -77.558 -3.893 -11.446 1.00 20.04 63 SER B CA 1
ATOM 1677 C C . SER B 1 44 ? -77.006 -3.100 -10.269 1.00 18.59 63 SER B C 1
ATOM 1678 O O . SER B 1 44 ? -75.849 -2.679 -10.290 1.00 17.97 63 SER B O 1
ATOM 1681 N N . GLY B 1 45 ? -77.838 -2.927 -9.240 1.00 17.50 64 GLY B N 1
ATOM 1682 C CA . GLY B 1 45 ? -77.399 -2.405 -7.934 1.00 16.62 64 GLY B CA 1
ATOM 1683 C C . GLY B 1 45 ? -76.724 -1.056 -8.057 1.00 15.69 64 GLY B C 1
ATOM 1684 O O . GLY B 1 45 ? -77.297 -0.137 -8.622 1.00 15.73 64 GLY B O 1
ATOM 1685 N N . SER B 1 46 ? -75.490 -0.951 -7.569 1.00 14.68 65 SER B N 1
ATOM 1686 C CA . SER B 1 46 ? -74.727 0.303 -7.620 1.00 14.05 65 SER B CA 1
ATOM 1687 C C . SER B 1 46 ? -74.131 0.578 -8.993 1.00 13.71 65 SER B C 1
ATOM 1688 O O . SER B 1 46 ? -73.771 1.707 -9.293 1.00 13.85 65 SER B O 1
ATOM 1691 N N . GLY B 1 47 ? -73.978 -0.465 -9.808 1.00 12.77 66 GLY B N 1
ATOM 1692 C CA . GLY B 1 47 ? -73.311 -0.319 -11.110 1.00 12.26 66 GLY B CA 1
ATOM 1693 C C . GLY B 1 47 ? -71.792 -0.238 -10.989 1.00 11.76 66 GLY B C 1
ATOM 1694 O O . GLY B 1 47 ? -71.101 0.057 -11.962 1.00 11.24 66 GLY B O 1
ATOM 1695 N N . GLN B 1 48 ? -71.268 -0.524 -9.799 1.00 10.84 67 GLN B N 1
ATOM 1696 C CA . GLN B 1 48 ? -69.832 -0.443 -9.547 1.00 10.81 67 GLN B CA 1
ATOM 1697 C C . GLN B 1 48 ? -69.112 -1.692 -10.060 1.00 10.92 67 GLN B C 1
ATOM 1698 O O . GLN B 1 48 ? -69.764 -2.685 -10.459 1.00 11.25 67 GLN B O 1
ATOM 1704 N N . GLN B 1 49 ? -67.781 -1.614 -10.120 1.00 10.05 68 GLN B N 1
ATOM 1705 C CA . GLN B 1 49 ? -66.944 -2.744 -10.508 1.00 8.97 68 GLN B CA 1
ATOM 1706 C C . GLN B 1 49 ? -67.343 -4.002 -9.701 1.00 8.96 68 GLN B C 1
ATOM 1707 O O . GLN B 1 49 ? -67.437 -3.956 -8.463 1.00 8.25 68 GLN B O 1
ATOM 1713 N N . SER B 1 50 ? -67.536 -5.113 -10.404 1.00 7.81 69 SER B N 1
ATOM 1714 C CA . SER B 1 50 ? -67.995 -6.348 -9.773 1.00 8.23 69 SER B CA 1
ATOM 1715 C C . SER B 1 50 ? -66.869 -7.093 -9.058 1.00 7.95 69 SER B C 1
ATOM 1716 O O . SER B 1 50 ? -65.685 -6.925 -9.371 1.00 8.45 69 SER B O 1
ATOM 1719 N N . VAL B 1 51 ? -67.261 -7.910 -8.089 1.00 7.92 70 VAL B N 1
ATOM 1720 C CA . VAL B 1 51 ? -66.364 -8.743 -7.291 1.00 7.68 70 VAL B CA 1
ATOM 1721 C C . VAL B 1 51 ? -66.962 -10.163 -7.334 1.00 7.48 70 VAL B C 1
ATOM 1722 O O . VAL B 1 51 ? -68.183 -10.315 -7.266 1.00 7.62 70 VAL B O 1
ATOM 1726 N N . THR B 1 52 ? -66.094 -11.173 -7.443 1.00 7.81 71 THR B N 1
ATOM 1727 C CA . THR B 1 52 ? -66.525 -12.578 -7.617 1.00 7.77 71 THR B CA 1
ATOM 1728 C C . THR B 1 52 ? -65.649 -13.570 -6.848 1.00 7.59 71 THR B C 1
ATOM 1729 O O . THR B 1 52 ? -64.601 -13.218 -6.314 1.00 7.58 71 THR B O 1
ATOM 1733 N N . GLY B 1 53 ? -66.082 -14.825 -6.801 1.00 8.38 72 GLY B N 1
ATOM 1734 C CA . GLY B 1 53 ? -65.174 -15.901 -6.463 1.00 9.00 72 GLY B CA 1
ATOM 1735 C C . GLY B 1 53 ? -64.654 -16.548 -7.739 1.00 10.24 72 GLY B C 1
ATOM 1736 O O . GLY B 1 53 ? -65.440 -16.922 -8.618 1.00 10.16 72 GLY B O 1
ATOM 1737 N N . PHE B 1 54 ? -63.331 -16.676 -7.834 1.00 11.62 73 PHE B N 1
ATOM 1738 C CA . PHE B 1 54 ? -62.654 -17.245 -9.015 1.00 13.42 73 PHE B CA 1
ATOM 1739 C C . PHE B 1 54 ? -62.046 -18.633 -8.718 1.00 14.59 73 PHE B C 1
ATOM 1740 O O . PHE B 1 54 ? -61.395 -18.799 -7.685 1.00 13.97 73 PHE B O 1
ATOM 1748 N N . PRO B 1 55 ? -62.225 -19.623 -9.628 1.00 16.61 74 PRO B N 1
ATOM 1749 C CA . PRO B 1 55 ? -61.706 -20.973 -9.350 1.00 18.67 74 PRO B CA 1
ATOM 1750 C C . PRO B 1 55 ? -60.217 -21.224 -9.675 1.00 20.90 74 PRO B C 1
ATOM 1751 O O . PRO B 1 55 ? -59.564 -22.044 -9.003 1.00 22.14 74 PRO B O 1
ATOM 1755 N N . GLY B 1 56 ? -59.685 -20.527 -10.671 1.00 22.67 75 GLY B N 1
ATOM 1756 C CA . GLY B 1 56 ? -58.285 -20.691 -11.089 1.00 24.82 75 GLY B CA 1
ATOM 1757 C C . GLY B 1 56 ? -57.261 -20.337 -10.014 1.00 26.02 75 GLY B C 1
ATOM 1758 O O . GLY B 1 56 ? -57.456 -19.398 -9.251 1.00 26.39 75 GLY B O 1
ATOM 1759 N N . VAL B 1 57 ? -56.163 -21.084 -9.957 1.00 27.10 76 VAL B N 1
ATOM 1760 C CA . VAL B 1 57 ? -55.133 -20.783 -8.979 1.00 27.85 76 VAL B CA 1
ATOM 1761 C C . VAL B 1 57 ? -54.141 -19.767 -9.534 1.00 27.76 76 VAL B C 1
ATOM 1762 O O . VAL B 1 57 ? -53.614 -18.939 -8.798 1.00 28.29 76 VAL B O 1
ATOM 1766 N N . VAL B 1 58 ? -53.879 -19.783 -10.827 1.00 27.29 77 VAL B N 1
ATOM 1767 C CA . VAL B 1 58 ? -53.017 -18.727 -11.326 1.00 26.84 77 VAL B CA 1
ATOM 1768 C C . VAL B 1 58 ? -53.877 -17.563 -11.819 1.00 25.90 77 VAL B C 1
ATOM 1769 O O . VAL B 1 58 ? -54.660 -17.703 -12.757 1.00 26.15 77 VAL B O 1
ATOM 1773 N N . ASP B 1 59 ? -53.755 -16.411 -11.155 1.00 24.39 78 ASP B N 1
ATOM 1774 C CA . ASP B 1 59 ? -54.628 -15.271 -11.446 1.00 21.98 78 ASP B CA 1
ATOM 1775 C C . ASP B 1 59 ? -54.134 -14.017 -10.704 1.00 20.87 78 ASP B C 1
ATOM 1776 O O . ASP B 1 59 ? -54.350 -13.851 -9.507 1.00 19.71 78 ASP B O 1
ATOM 1781 N N . SER B 1 60 ? -53.443 -13.129 -11.407 1.00 19.48 79 SER B N 1
ATOM 1782 C CA . SER B 1 60 ? -53.055 -11.860 -10.787 1.00 18.55 79 SER B CA 1
ATOM 1783 C C . SER B 1 60 ? -54.252 -11.096 -10.241 1.00 17.30 79 SER B C 1
ATOM 1784 O O . SER B 1 60 ? -54.120 -10.375 -9.216 1.00 16.88 79 SER B O 1
ATOM 1787 N N . ASN B 1 61 ? -55.415 -11.249 -10.888 1.00 14.69 80 ASN B N 1
ATOM 1788 C CA . ASN B 1 61 ? -56.645 -10.575 -10.423 1.00 13.51 80 ASN B CA 1
ATOM 1789 C C . ASN B 1 61 ? -57.157 -11.027 -9.043 1.00 12.10 80 ASN B C 1
ATOM 1790 O O . ASN B 1 61 ? -58.174 -10.520 -8.541 1.00 11.47 80 ASN B O 1
ATOM 1795 N N . SER B 1 62 ? -56.476 -12.001 -8.448 1.00 11.11 81 SER B N 1
ATOM 1796 C CA . SER B 1 62 ? -56.846 -12.489 -7.116 1.00 10.66 81 SER B CA 1
ATOM 1797 C C . SER B 1 62 ? -56.051 -11.869 -5.948 1.00 9.77 81 SER B C 1
ATOM 1798 O O . SER B 1 62 ? -56.321 -12.211 -4.788 1.00 8.81 81 SER B O 1
ATOM 1801 N N . TYR B 1 63 ? -55.094 -10.971 -6.240 1.00 8.64 82 TYR B N 1
ATOM 1802 C CA . TYR B 1 63 ? -54.295 -10.345 -5.171 1.00 8.33 82 TYR B CA 1
ATOM 1803 C C . TYR B 1 63 ? -54.909 -9.075 -4.595 1.00 7.44 82 TYR B C 1
ATOM 1804 O O . TYR B 1 63 ? -55.376 -8.190 -5.343 1.00 5.96 82 TYR B O 1
ATOM 1813 N N . TRP B 1 64 ? -54.848 -8.993 -3.262 1.00 7.18 83 TRP B N 1
ATOM 1814 C CA . TRP B 1 64 ? -55.337 -7.860 -2.488 1.00 7.44 83 TRP B CA 1
ATOM 1815 C C . TRP B 1 64 ? -54.275 -7.390 -1.506 1.00 7.38 83 TRP B C 1
ATOM 1816 O O . TRP B 1 64 ? -53.584 -8.203 -0.880 1.00 7.68 83 TRP B O 1
ATOM 1827 N N . ILE B 1 65 ? -54.169 -6.074 -1.348 1.00 7.57 84 ILE B N 1
ATOM 1828 C CA A ILE B 1 65 ? -53.265 -5.544 -0.347 0.50 7.67 84 ILE B CA 1
ATOM 1829 C CA B ILE B 1 65 ? -53.261 -5.491 -0.357 0.50 6.72 84 ILE B CA 1
ATOM 1830 C C . ILE B 1 65 ? -54.021 -5.155 0.925 1.00 7.50 84 ILE B C 1
ATOM 1831 O O . ILE B 1 65 ? -55.048 -4.460 0.888 1.00 7.52 84 ILE B O 1
ATOM 1840 N N . VAL B 1 66 ? -53.525 -5.646 2.055 1.00 8.22 85 VAL B N 1
ATOM 1841 C CA . VAL B 1 66 ? -54.129 -5.344 3.371 1.00 8.61 85 VAL B CA 1
ATOM 1842 C C . VAL B 1 66 ? -53.706 -3.943 3.848 1.00 9.48 85 VAL B C 1
ATOM 1843 O O . VAL B 1 66 ? -52.499 -3.638 3.937 1.00 9.52 85 VAL B O 1
ATOM 1847 N N . LYS B 1 67 ? -54.672 -3.081 4.133 1.00 9.63 86 LYS B N 1
ATOM 1848 C CA . LYS B 1 67 ? -54.330 -1.714 4.488 1.00 10.63 86 LYS B CA 1
ATOM 1849 C C . LYS B 1 67 ? -55.044 -1.259 5.760 1.00 11.50 86 LYS B C 1
ATOM 1850 O O . LYS B 1 67 ? -56.145 -1.742 6.074 1.00 10.11 86 LYS B O 1
ATOM 1856 N N . PRO B 1 68 ? -54.401 -0.344 6.515 1.00 11.90 87 PRO B N 1
ATOM 1857 C CA . PRO B 1 68 ? -55.087 0.217 7.669 1.00 12.87 87 PRO B CA 1
ATOM 1858 C C . PRO B 1 68 ? -56.134 1.256 7.221 1.00 14.04 87 PRO B C 1
ATOM 1859 O O . PRO B 1 68 ? -56.248 1.542 6.017 1.00 13.88 87 PRO B O 1
ATOM 1863 N N . VAL B 1 69 ? -56.890 1.777 8.182 1.00 15.22 88 VAL B N 1
ATOM 1864 C CA . VAL B 1 69 ? -57.794 2.905 7.977 1.00 16.96 88 VAL B CA 1
ATOM 1865 C C . VAL B 1 69 ? -56.937 4.176 7.973 1.00 18.06 88 VAL B C 1
ATOM 1866 O O . VAL B 1 69 ? -56.014 4.305 8.772 1.00 17.73 88 VAL B O 1
ATOM 1870 N N . PRO B 1 70 ? -57.225 5.112 7.049 1.00 19.10 89 PRO B N 1
ATOM 1871 C CA . PRO B 1 70 ? -56.424 6.332 6.933 1.00 19.80 89 PRO B CA 1
ATOM 1872 C C . PRO B 1 70 ? -56.352 7.112 8.243 1.00 19.69 89 PRO B C 1
ATOM 1873 O O . PRO B 1 70 ? -57.311 7.183 8.985 1.00 20.32 89 PRO B O 1
ATOM 1877 N N . GLY B 1 71 ? -55.216 7.707 8.549 1.00 20.18 90 GLY B N 1
ATOM 1878 C CA . GLY B 1 71 ? -55.205 8.501 9.782 1.00 19.92 90 GLY B CA 1
ATOM 1879 C C . GLY B 1 71 ? -55.017 7.793 11.121 1.00 19.22 90 GLY B C 1
ATOM 1880 O O . GLY B 1 71 ? -55.006 8.449 12.161 1.00 19.51 90 GLY B O 1
ATOM 1881 N N . THR B 1 72 ? -54.845 6.469 11.124 1.00 18.29 91 THR B N 1
ATOM 1882 C CA . THR B 1 72 ? -54.615 5.742 12.366 1.00 17.03 91 THR B CA 1
ATOM 1883 C C . THR B 1 72 ? -53.158 5.448 12.573 1.00 17.25 91 THR B C 1
ATOM 1884 O O . THR B 1 72 ? -52.307 5.645 11.690 1.00 17.37 91 THR B O 1
ATOM 1888 N N . THR B 1 73 ? -52.861 4.910 13.740 1.00 16.20 92 THR B N 1
ATOM 1889 C CA . THR B 1 73 ? -51.477 4.633 14.045 1.00 16.66 92 THR B CA 1
ATOM 1890 C C . THR B 1 73 ? -50.942 3.385 13.325 1.00 15.46 92 THR B C 1
ATOM 1891 O O . THR B 1 73 ? -49.759 3.288 13.083 1.00 15.52 92 THR B O 1
ATOM 1895 N N . GLU B 1 74 ? -51.799 2.425 13.000 1.00 13.91 93 GLU B N 1
ATOM 1896 C CA . GLU B 1 74 ? -51.380 1.214 12.310 1.00 13.37 93 GLU B CA 1
ATOM 1897 C C . GLU B 1 74 ? -50.695 1.528 10.974 1.00 12.81 93 GLU B C 1
ATOM 1898 O O . GLU B 1 74 ? -51.194 2.341 10.195 1.00 12.75 93 GLU B O 1
ATOM 1904 N N . LYS B 1 75 ? -49.566 0.873 10.711 1.00 12.31 94 LYS B N 1
ATOM 1905 C CA . LYS B 1 75 ? -48.751 1.179 9.528 1.00 11.80 94 LYS B CA 1
ATOM 1906 C C . LYS B 1 75 ? -48.240 -0.108 8.874 1.00 10.59 94 LYS B C 1
ATOM 1907 O O . LYS B 1 75 ? -48.321 -1.192 9.468 1.00 10.33 94 LYS B O 1
ATOM 1913 N N . GLN B 1 76 ? -47.741 0.009 7.645 1.00 9.92 95 GLN B N 1
ATOM 1914 C CA . GLN B 1 76 ? -47.156 -1.133 6.928 1.00 9.86 95 GLN B CA 1
ATOM 1915 C C . GLN B 1 76 ? -46.109 -1.815 7.802 1.00 9.08 95 GLN B C 1
ATOM 1916 O O . GLN B 1 76 ? -45.263 -1.149 8.413 1.00 8.75 95 GLN B O 1
ATOM 1922 N N . GLY B 1 77 ? -46.191 -3.140 7.894 1.00 9.05 96 GLY B N 1
ATOM 1923 C CA . GLY B 1 77 ? -45.239 -3.894 8.723 1.00 8.33 96 GLY B CA 1
ATOM 1924 C C . GLY B 1 77 ? -45.705 -4.213 10.138 1.00 9.18 96 GLY B C 1
ATOM 1925 O O . GLY B 1 77 ? -45.067 -5.003 10.837 1.00 8.58 96 GLY B O 1
ATOM 1926 N N . ASP B 1 78 ? -46.808 -3.599 10.559 1.00 8.96 97 ASP B N 1
ATOM 1927 C CA . ASP B 1 78 ? -47.418 -3.918 11.845 1.00 9.88 97 ASP B CA 1
ATOM 1928 C C . ASP B 1 78 ? -48.284 -5.170 11.637 1.00 9.84 97 ASP B C 1
ATOM 1929 O O . ASP B 1 78 ? -48.933 -5.315 10.592 1.00 9.01 97 ASP B O 1
ATOM 1934 N N . ALA B 1 79 ? -48.299 -6.054 12.623 1.00 10.31 98 ALA B N 1
ATOM 1935 C CA . ALA B 1 79 ? -49.149 -7.255 12.578 1.00 10.36 98 ALA B CA 1
ATOM 1936 C C . ALA B 1 79 ? -50.630 -6.856 12.637 1.00 10.10 98 ALA B C 1
ATOM 1937 O O . ALA B 1 79 ? -51.002 -5.942 13.368 1.00 9.89 98 ALA B O 1
ATOM 1939 N N . VAL B 1 80 ? -51.478 -7.530 11.856 1.00 9.65 99 VAL B N 1
ATOM 1940 C CA . VAL B 1 80 ? -52.895 -7.218 11.879 1.00 7.61 99 VAL B CA 1
ATOM 1941 C C . VAL B 1 80 ? -53.504 -7.977 13.054 1.00 8.58 99 VAL B C 1
ATOM 1942 O O . VAL B 1 80 ? -53.393 -9.194 13.134 1.00 9.04 99 VAL B O 1
ATOM 1946 N N . LYS B 1 81 ? -54.142 -7.244 13.962 1.00 8.81 100 LYS B N 1
ATOM 1947 C CA . LYS B 1 81 ? -54.737 -7.828 15.176 1.00 10.58 100 LYS B CA 1
ATOM 1948 C C . LYS B 1 81 ? -56.182 -8.302 14.960 1.00 9.33 100 LYS B C 1
ATOM 1949 O O . LYS B 1 81 ? -56.950 -7.659 14.239 1.00 8.46 100 LYS B O 1
ATOM 1955 N N . SER B 1 82 ? -56.557 -9.394 15.625 1.00 9.14 101 SER B N 1
ATOM 1956 C CA . SER B 1 82 ? -57.968 -9.773 15.750 1.00 9.77 101 SER B CA 1
ATOM 1957 C C . SER B 1 82 ? -58.796 -8.536 16.153 1.00 9.03 101 SER B C 1
ATOM 1958 O O . SER B 1 82 ? -58.441 -7.834 17.101 1.00 8.27 101 SER B O 1
ATOM 1961 N N . GLY B 1 83 ? -59.890 -8.278 15.447 1.00 8.18 102 GLY B N 1
ATOM 1962 C CA . GLY B 1 83 ? -60.775 -7.151 15.797 1.00 7.70 102 GLY B CA 1
ATOM 1963 C C . GLY B 1 83 ? -60.424 -5.846 15.116 1.00 7.92 102 GLY B C 1
ATOM 1964 O O . GLY B 1 83 ? -61.176 -4.859 15.233 1.00 8.37 102 GLY B O 1
ATOM 1965 N N . ALA B 1 84 ? -59.288 -5.823 14.415 1.00 7.74 103 ALA B N 1
ATOM 1966 C CA . ALA B 1 84 ? -58.885 -4.644 13.643 1.00 8.84 103 ALA B CA 1
ATOM 1967 C C . ALA B 1 84 ? -59.813 -4.337 12.479 1.00 9.58 103 ALA B C 1
ATOM 1968 O O . ALA B 1 84 ? -60.343 -5.254 11.847 1.00 10.23 103 ALA B O 1
ATOM 1970 N N . THR B 1 85 ? -59.970 -3.044 12.184 1.00 10.07 104 THR B N 1
ATOM 1971 C CA . THR B 1 85 ? -60.689 -2.577 11.003 1.00 10.41 104 THR B CA 1
ATOM 1972 C C . THR B 1 85 ? -59.702 -2.438 9.847 1.00 10.35 104 THR B C 1
ATOM 1973 O O . THR B 1 85 ? -58.716 -1.706 9.954 1.00 10.90 104 THR B O 1
ATOM 1977 N N . ILE B 1 86 ? -59.952 -3.154 8.750 1.00 9.34 105 ILE B N 1
ATOM 1978 C CA . ILE B 1 86 ? -59.002 -3.154 7.642 1.00 9.42 105 ILE B CA 1
ATOM 1979 C C . ILE B 1 86 ? -59.663 -2.764 6.324 1.00 9.40 105 ILE B C 1
ATOM 1980 O O . ILE B 1 86 ? -60.903 -2.694 6.214 1.00 9.50 105 ILE B O 1
ATOM 1985 N N . ARG B 1 87 ? -58.811 -2.504 5.336 1.00 8.76 106 ARG B N 1
ATOM 1986 C CA . ARG B 1 87 ? -59.266 -2.346 3.966 1.00 8.88 106 ARG B CA 1
ATOM 1987 C C . ARG B 1 87 ? -58.496 -3.331 3.086 1.00 7.91 106 ARG B C 1
ATOM 1988 O O . ARG B 1 87 ? -57.374 -3.701 3.410 1.00 7.77 106 ARG B O 1
ATOM 1996 N N . LEU B 1 88 ? -59.115 -3.746 1.987 1.00 7.55 107 LEU B N 1
ATOM 1997 C CA . LEU B 1 88 ? -58.482 -4.611 0.995 1.00 7.76 107 LEU B CA 1
ATOM 1998 C C . LEU B 1 88 ? -58.530 -3.930 -0.368 1.00 8.08 107 LEU B C 1
ATOM 1999 O O . LEU B 1 88 ? -59.604 -3.694 -0.928 1.00 7.44 107 LEU B O 1
ATOM 2004 N N . GLN B 1 89 ? -57.349 -3.617 -0.888 1.00 8.27 108 GLN B N 1
ATOM 2005 C CA . GLN B 1 89 ? -57.252 -2.938 -2.176 1.00 8.42 108 GLN B CA 1
ATOM 2006 C C . GLN B 1 89 ? -56.877 -3.936 -3.275 1.00 8.03 108 GLN B C 1
ATOM 2007 O O . GLN B 1 89 ? -55.883 -4.641 -3.174 1.00 8.14 108 GLN B O 1
ATOM 2013 N N . HIS B 1 90 ? -57.714 -4.028 -4.300 1.00 8.50 109 HIS B N 1
ATOM 2014 C CA . HIS B 1 90 ? -57.447 -4.915 -5.422 1.00 8.18 109 HIS B CA 1
ATOM 2015 C C . HIS B 1 90 ? -56.190 -4.384 -6.141 1.00 8.80 109 HIS B C 1
ATOM 2016 O O . HIS B 1 90 ? -56.174 -3.245 -6.609 1.00 8.62 109 HIS B O 1
ATOM 2023 N N . MET B 1 91 ? -55.136 -5.195 -6.207 1.00 8.93 110 MET B N 1
ATOM 2024 C CA . MET B 1 91 ? -53.863 -4.752 -6.797 1.00 9.71 110 MET B CA 1
ATOM 2025 C C . MET B 1 91 ? -54.012 -4.301 -8.240 1.00 9.88 110 MET B C 1
ATOM 2026 O O . MET B 1 91 ? -53.503 -3.250 -8.615 1.00 10.06 110 MET B O 1
ATOM 2031 N N . LYS B 1 92 ? -54.732 -5.088 -9.036 1.00 10.52 111 LYS B N 1
ATOM 2032 C CA . LYS B 1 92 ? -54.745 -4.883 -10.489 1.00 11.07 111 LYS B CA 1
ATOM 2033 C C . LYS B 1 92 ? -55.508 -3.631 -10.903 1.00 11.28 111 LYS B C 1
ATOM 2034 O O . LYS B 1 92 ? -55.112 -2.955 -11.842 1.00 11.08 111 LYS B O 1
ATOM 2040 N N . THR B 1 93 ? -56.587 -3.315 -10.193 1.00 11.23 112 THR B N 1
ATOM 2041 C CA . THR B 1 93 ? -57.353 -2.121 -10.509 1.00 11.01 112 THR B CA 1
ATOM 2042 C C . THR B 1 93 ? -57.279 -0.992 -9.498 1.00 11.23 112 THR B C 1
ATOM 2043 O O . THR B 1 93 ? -57.843 0.049 -9.746 1.00 11.07 112 THR B O 1
ATOM 2047 N N . ARG B 1 94 ? -56.568 -1.179 -8.385 1.00 11.84 113 ARG B N 1
ATOM 2048 C CA . ARG B 1 94 ? -56.457 -0.186 -7.298 1.00 12.11 113 ARG B CA 1
ATOM 2049 C C . ARG B 1 94 ? -57.753 0.151 -6.580 1.00 11.90 113 ARG B C 1
ATOM 2050 O O . ARG B 1 94 ? -57.796 1.127 -5.820 1.00 11.55 113 ARG B O 1
ATOM 2058 N N . LYS B 1 95 ? -58.827 -0.594 -6.848 1.00 10.31 114 LYS B N 1
ATOM 2059 C CA . LYS B 1 95 ? -60.110 -0.324 -6.195 1.00 9.98 114 LYS B CA 1
ATOM 2060 C C . LYS B 1 95 ? -60.271 -1.054 -4.848 1.00 9.95 114 LYS B C 1
ATOM 2061 O O . LYS B 1 95 ? -59.631 -2.066 -4.599 1.00 10.07 114 LYS B O 1
ATOM 2067 N N . TRP B 1 96 ? -61.147 -0.549 -3.996 1.00 9.44 115 TRP B N 1
ATOM 2068 C CA . TRP B 1 96 ? -61.282 -1.077 -2.621 1.00 9.11 115 TRP B CA 1
ATOM 2069 C C . TRP B 1 96 ? -62.437 -2.036 -2.505 1.00 8.62 115 TRP B C 1
ATOM 2070 O O . TRP B 1 96 ? -63.496 -1.789 -3.072 1.00 8.94 115 TRP B O 1
ATOM 2081 N N . LEU B 1 97 ? -62.259 -3.110 -1.733 1.00 9.34 116 LEU B N 1
ATOM 2082 C CA . LEU B 1 97 ? -63.382 -4.011 -1.409 1.00 8.70 116 LEU B CA 1
ATOM 2083 C C . LEU B 1 97 ? -64.428 -3.222 -0.621 1.00 9.58 116 LEU B C 1
ATOM 2084 O O . LEU B 1 97 ? -64.119 -2.630 0.429 1.00 9.80 116 LEU B O 1
ATOM 2089 N N . HIS B 1 98 ? -65.670 -3.245 -1.113 1.00 9.38 117 HIS B N 1
ATOM 2090 C CA . HIS B 1 98 ? -66.681 -2.245 -0.740 1.00 9.91 117 HIS B CA 1
ATOM 2091 C C . HIS B 1 98 ? -68.044 -2.902 -0.552 1.00 9.39 117 HIS B C 1
ATOM 2092 O O . HIS B 1 98 ? -68.372 -3.901 -1.191 1.00 8.68 117 HIS B O 1
ATOM 2099 N N . SER B 1 99 ? -68.844 -2.353 0.349 1.00 9.69 118 SER B N 1
ATOM 2100 C CA . SER B 1 99 ? -70.228 -2.739 0.425 1.00 9.14 118 SER B CA 1
ATOM 2101 C C . SER B 1 99 ? -71.100 -1.557 0.874 1.00 9.87 118 SER B C 1
ATOM 2102 O O . SER B 1 99 ? -70.596 -0.460 1.198 1.00 9.44 118 SER B O 1
ATOM 2105 N N . HIS B 1 100 ? -72.403 -1.802 0.840 1.00 10.72 119 HIS B N 1
ATOM 2106 C CA . HIS B 1 100 ? -73.443 -0.780 0.904 1.00 11.64 119 HIS B CA 1
ATOM 2107 C C . HIS B 1 100 ? -74.811 -1.438 0.772 1.00 12.90 119 HIS B C 1
ATOM 2108 O O . HIS B 1 100 ? -74.922 -2.677 0.655 1.00 12.91 119 HIS B O 1
ATOM 2115 N N . LEU B 1 101 ? -75.846 -0.603 0.796 1.00 13.70 120 LEU B N 1
ATOM 2116 C CA . LEU B 1 101 ? -77.220 -1.062 0.787 1.00 15.32 120 LEU B CA 1
ATOM 2117 C C . LEU B 1 101 ? -77.764 -1.090 -0.633 1.00 16.42 120 LEU B C 1
ATOM 2118 O O . LEU B 1 101 ? -78.612 -0.258 -1.007 1.00 17.84 120 LEU B O 1
ATOM 2123 N N . HIS B 1 102 ? -77.251 -2.049 -1.406 1.00 16.13 121 HIS B N 1
ATOM 2124 C CA . HIS B 1 102 ? -77.702 -2.390 -2.745 1.00 15.41 121 HIS B CA 1
ATOM 2125 C C . HIS B 1 102 ? -77.848 -3.896 -2.743 1.00 15.19 121 HIS B C 1
ATOM 2126 O O . HIS B 1 102 ? -77.206 -4.582 -1.946 1.00 14.71 121 HIS B O 1
ATOM 2133 N N . ALA B 1 103 ? -78.689 -4.408 -3.635 1.00 14.91 122 ALA B N 1
ATOM 2134 C CA . ALA B 1 103 ? -78.986 -5.830 -3.676 1.00 14.41 122 ALA B CA 1
ATOM 2135 C C . ALA B 1 103 ? -77.982 -6.535 -4.599 1.00 14.20 122 ALA B C 1
ATOM 2136 O O . ALA B 1 103 ? -77.703 -6.045 -5.696 1.00 13.85 122 ALA B O 1
ATOM 2138 N N . SER B 1 104 ? -77.425 -7.673 -4.155 1.00 13.99 123 SER B N 1
ATOM 2139 C CA . SER B 1 104 ? -76.489 -8.439 -5.008 1.00 13.61 123 SER B CA 1
ATOM 2140 C C . SER B 1 104 ? -77.234 -9.096 -6.185 1.00 13.36 123 SER B C 1
ATOM 2141 O O . SER B 1 104 ? -78.419 -9.376 -6.060 1.00 13.17 123 SER B O 1
ATOM 2144 N N . PRO B 1 105 ? -76.558 -9.313 -7.333 1.00 13.64 124 PRO B N 1
ATOM 2145 C CA . PRO B 1 105 ? -77.280 -9.652 -8.589 1.00 14.27 124 PRO B CA 1
ATOM 2146 C C . PRO B 1 105 ? -77.942 -11.030 -8.655 1.00 14.74 124 PRO B C 1
ATOM 2147 O O . PRO B 1 105 ? -78.899 -11.230 -9.425 1.00 14.65 124 PRO B O 1
ATOM 2151 N N . ILE B 1 106 ? -77.412 -11.986 -7.901 1.00 15.12 125 ILE B N 1
ATOM 2152 C CA . ILE B 1 106 ? -77.939 -13.344 -7.972 1.00 14.52 125 ILE B CA 1
ATOM 2153 C C . ILE B 1 106 ? -78.830 -13.654 -6.763 1.00 15.22 125 ILE B C 1
ATOM 2154 O O . ILE B 1 106 ? -79.986 -14.034 -6.957 1.00 15.39 125 ILE B O 1
ATOM 2159 N N . SER B 1 107 ? -78.320 -13.473 -5.538 1.00 14.74 126 SER B N 1
ATOM 2160 C CA A SER B 1 107 ? -79.069 -13.821 -4.346 0.50 15.42 126 SER B CA 1
ATOM 2161 C CA B SER B 1 107 ? -79.068 -13.818 -4.345 0.50 14.42 126 SER B CA 1
ATOM 2162 C C . SER B 1 107 ? -79.847 -12.695 -3.730 1.00 14.83 126 SER B C 1
ATOM 2163 O O . SER B 1 107 ? -80.591 -12.951 -2.852 1.00 15.67 126 SER B O 1
ATOM 2168 N N . GLY B 1 108 ? -79.636 -11.441 -4.118 1.00 15.01 127 GLY B N 1
ATOM 2169 C CA . GLY B 1 108 ? -80.423 -10.358 -3.509 1.00 14.34 127 GLY B CA 1
ATOM 2170 C C . GLY B 1 108 ? -79.996 -10.066 -2.071 1.00 14.68 127 GLY B C 1
ATOM 2171 O O . GLY B 1 108 ? -80.754 -9.502 -1.280 1.00 14.64 127 GLY B O 1
ATOM 2172 N N . ASN B 1 109 ? -78.790 -10.493 -1.722 1.00 13.57 128 ASN B N 1
ATOM 2173 C CA . ASN B 1 109 ? -78.195 -10.116 -0.439 1.00 13.09 128 ASN B CA 1
ATOM 2174 C C . ASN B 1 109 ? -77.512 -8.743 -0.594 1.00 12.57 128 ASN B C 1
ATOM 2175 O O . ASN B 1 109 ? -77.842 -7.991 -1.513 1.00 12.37 128 ASN B O 1
ATOM 2180 N N . LEU B 1 110 ? -76.589 -8.391 0.298 1.00 11.54 129 LEU B N 1
ATOM 2181 C CA . LEU B 1 110 ? -75.931 -7.083 0.231 1.00 10.88 129 LEU B CA 1
ATOM 2182 C C . LEU B 1 110 ? -74.877 -7.078 -0.878 1.00 10.96 129 LEU B C 1
ATOM 2183 O O . LEU B 1 110 ? -74.029 -7.972 -0.921 1.00 11.32 129 LEU B O 1
ATOM 2188 N N . GLU B 1 111 ? -74.923 -6.101 -1.777 1.00 10.07 130 GLU B N 1
ATOM 2189 C CA . GLU B 1 111 ? -73.943 -6.056 -2.876 1.00 10.52 130 GLU B CA 1
ATOM 2190 C C . GLU B 1 111 ? -72.520 -5.798 -2.358 1.00 10.05 130 GLU B C 1
ATOM 2191 O O . GLU B 1 111 ? -72.295 -4.928 -1.503 1.00 10.53 130 GLU B O 1
ATOM 2197 N N . VAL B 1 112 ? -71.576 -6.605 -2.830 1.00 9.89 131 VAL B N 1
ATOM 2198 C CA . VAL B 1 112 ? -70.149 -6.354 -2.581 1.00 9.47 131 VAL B CA 1
ATOM 2199 C C . VAL B 1 112 ? -69.484 -5.973 -3.908 1.00 10.02 131 VAL B C 1
ATOM 2200 O O . VAL B 1 112 ? -69.587 -6.705 -4.894 1.00 9.28 131 VAL B O 1
ATOM 2204 N N . SER B 1 113 ? -68.802 -4.824 -3.913 1.00 9.71 132 SER B N 1
ATOM 2205 C CA . SER B 1 113 ? -68.226 -4.265 -5.136 1.00 9.73 132 SER B CA 1
ATOM 2206 C C . SER B 1 113 ? -66.794 -3.834 -4.917 1.00 10.07 132 SER B C 1
ATOM 2207 O O . SER B 1 113 ? -66.262 -3.934 -3.795 1.00 9.60 132 SER B O 1
ATOM 2210 N N . CYS B 1 114 ? -66.143 -3.406 -6.002 1.00 10.62 133 CYS B N 1
ATOM 2211 C CA . CYS B 1 114 ? -64.883 -2.698 -5.916 1.00 11.51 133 CYS B CA 1
ATOM 2212 C C . CYS B 1 114 ? -65.141 -1.223 -6.239 1.00 12.64 133 CYS B C 1
ATOM 2213 O O . CYS B 1 114 ? -65.776 -0.925 -7.241 1.00 11.96 133 CYS B O 1
ATOM 2216 N N . PHE B 1 115 ? -64.619 -0.329 -5.397 1.00 13.86 134 PHE B N 1
ATOM 2217 C CA . PHE B 1 115 ? -64.952 1.098 -5.416 1.00 16.78 134 PHE B CA 1
ATOM 2218 C C . PHE B 1 115 ? -63.730 2.000 -5.265 1.00 16.74 134 PHE B C 1
ATOM 2219 O O . PHE B 1 115 ? -62.810 1.677 -4.542 1.00 15.80 134 PHE B O 1
ATOM 2227 N N . GLY B 1 116 ? -63.744 3.157 -5.922 1.00 18.38 135 GLY B N 1
ATOM 2228 C CA . GLY B 1 116 ? -62.732 4.176 -5.675 1.00 20.24 135 GLY B CA 1
ATOM 2229 C C . GLY B 1 116 ? -61.359 3.944 -6.270 1.00 22.01 135 GLY B C 1
ATOM 2230 O O . GLY B 1 116 ? -61.229 3.245 -7.258 1.00 22.71 135 GLY B O 1
ATOM 2231 N N . ASP B 1 117 ? -60.337 4.537 -5.675 1.00 23.18 136 ASP B N 1
ATOM 2232 C CA . ASP B 1 117 ? -58.968 4.347 -6.138 1.00 25.38 136 ASP B CA 1
ATOM 2233 C C . ASP B 1 117 ? -57.965 4.694 -5.048 1.00 26.66 136 ASP B C 1
ATOM 2234 O O . ASP B 1 117 ? -58.257 4.607 -3.843 1.00 27.35 136 ASP B O 1
ATOM 2239 N N . ASP B 1 118 ? -56.802 5.180 -5.474 1.00 27.84 137 ASP B N 1
ATOM 2240 C CA . ASP B 1 118 ? -55.752 5.551 -4.550 1.00 29.14 137 ASP B CA 1
ATOM 2241 C C . ASP B 1 118 ? -56.020 6.904 -3.914 1.00 28.36 137 ASP B C 1
ATOM 2242 O O . ASP B 1 118 ? -55.333 7.282 -2.975 1.00 29.67 137 ASP B O 1
ATOM 2247 N N . THR B 1 119 ? -57.000 7.625 -4.435 1.00 27.37 138 THR B N 1
ATOM 2248 C CA . THR B 1 119 ? -57.329 8.953 -3.935 1.00 26.46 138 THR B CA 1
ATOM 2249 C C . THR B 1 119 ? -58.808 9.049 -3.596 1.00 25.35 138 THR B C 1
ATOM 2250 O O . THR B 1 119 ? -59.372 10.148 -3.556 1.00 25.97 138 THR B O 1
ATOM 2254 N N . ASN B 1 120 ? -59.436 7.911 -3.326 1.00 22.92 139 ASN B N 1
ATOM 2255 C CA . ASN B 1 120 ? -60.841 7.902 -2.990 1.00 20.92 139 ASN B CA 1
ATOM 2256 C C . ASN B 1 120 ? -61.244 6.614 -2.295 1.00 19.53 139 ASN B C 1
ATOM 2257 O O . ASN B 1 120 ? -61.432 5.583 -2.935 1.00 17.68 139 ASN B O 1
ATOM 2262 N N . SER B 1 121 ? -61.352 6.708 -0.971 1.00 17.56 140 SER B N 1
ATOM 2263 C CA . SER B 1 121 ? -61.828 5.620 -0.129 1.00 15.85 140 SER B CA 1
ATOM 2264 C C . SER B 1 121 ? -62.705 6.265 0.943 1.00 15.67 140 SER B C 1
ATOM 2265 O O . SER B 1 121 ? -62.512 7.433 1.262 1.00 15.26 140 SER B O 1
ATOM 2268 N N . ASP B 1 122 ? -63.663 5.519 1.485 1.00 14.48 141 ASP B N 1
ATOM 2269 C CA . ASP B 1 122 ? -64.311 5.957 2.725 1.00 14.55 141 ASP B CA 1
ATOM 2270 C C . ASP B 1 122 ? -64.755 4.771 3.595 1.00 14.03 141 ASP B C 1
ATOM 2271 O O . ASP B 1 122 ? -64.348 3.625 3.319 1.00 12.93 141 ASP B O 1
ATOM 2276 N N . THR B 1 123 ? -65.553 5.011 4.642 1.00 12.61 142 THR B N 1
ATOM 2277 C CA . THR B 1 123 ? -65.885 3.917 5.584 1.00 11.85 142 THR B CA 1
ATOM 2278 C C . THR B 1 123 ? -66.635 2.742 4.959 1.00 11.10 142 THR B C 1
ATOM 2279 O O . THR B 1 123 ? -66.708 1.672 5.556 1.00 10.32 142 THR B O 1
ATOM 2283 N N . GLY B 1 124 ? -67.215 2.962 3.776 1.00 10.85 143 GLY B N 1
ATOM 2284 C CA . GLY B 1 124 ? -67.809 1.884 3.006 1.00 10.31 143 GLY B CA 1
ATOM 2285 C C . GLY B 1 124 ? -66.781 0.821 2.617 1.00 9.81 143 GLY B C 1
ATOM 2286 O O . GLY B 1 124 ? -67.150 -0.300 2.256 1.00 10.05 143 GLY B O 1
ATOM 2287 N N . ASP B 1 125 ? -65.499 1.171 2.697 1.00 9.51 144 ASP B N 1
ATOM 2288 C CA . ASP B 1 125 ? -64.410 0.239 2.393 1.00 9.08 144 ASP B CA 1
ATOM 2289 C C . ASP B 1 125 ? -63.837 -0.476 3.625 1.00 9.06 144 ASP B C 1
ATOM 2290 O O . ASP B 1 125 ? -62.808 -1.148 3.523 1.00 8.24 144 ASP B O 1
ATOM 2295 N N . HIS B 1 126 ? -64.488 -0.317 4.782 1.00 9.19 145 HIS B N 1
ATOM 2296 C CA . HIS B 1 126 ? -63.957 -0.826 6.056 1.00 9.36 145 HIS B CA 1
ATOM 2297 C C . HIS B 1 126 ? -64.556 -2.179 6.489 1.00 9.10 145 HIS B C 1
ATOM 2298 O O . HIS B 1 126 ? -65.762 -2.364 6.475 1.00 9.98 145 HIS B O 1
ATOM 2305 N N . TRP B 1 127 ? -63.692 -3.100 6.912 1.00 9.07 146 TRP B N 1
ATOM 2306 C CA . TRP B 1 127 ? -64.097 -4.459 7.315 1.00 9.03 146 TRP B CA 1
ATOM 2307 C C . TRP B 1 127 ? -63.400 -4.828 8.615 1.00 8.86 146 TRP B C 1
ATOM 2308 O O . TRP B 1 127 ? -62.199 -4.602 8.751 1.00 9.10 146 TRP B O 1
ATOM 2319 N N . LYS B 1 128 ? -64.141 -5.404 9.555 1.00 9.06 147 LYS B N 1
ATOM 2320 C CA . LYS B 1 128 ? -63.578 -5.843 10.809 1.00 9.99 147 LYS B CA 1
ATOM 2321 C C . LYS B 1 128 ? -63.065 -7.263 10.639 1.00 10.39 147 LYS B C 1
ATOM 2322 O O . LYS B 1 128 ? -63.809 -8.137 10.192 1.00 10.63 147 LYS B O 1
ATOM 2328 N N . LEU B 1 129 ? -61.812 -7.503 11.003 1.00 10.15 148 LEU B N 1
ATOM 2329 C CA . LEU B 1 129 ? -61.240 -8.846 10.910 1.00 10.51 148 LEU B CA 1
ATOM 2330 C C . LEU B 1 129 ? -61.610 -9.654 12.145 1.00 11.28 148 LEU B C 1
ATOM 2331 O O . LEU B 1 129 ? -61.268 -9.274 13.270 1.00 12.43 148 LEU B O 1
ATOM 2336 N N . ILE B 1 130 ? -62.326 -10.755 11.948 1.00 11.44 149 ILE B N 1
ATOM 2337 C CA . ILE B 1 130 ? -62.690 -11.616 13.065 1.00 12.89 149 ILE B CA 1
ATOM 2338 C C . ILE B 1 130 ? -61.959 -12.948 12.929 1.00 13.97 149 ILE B C 1
ATOM 2339 O O . ILE B 1 130 ? -62.127 -13.656 11.928 1.00 13.88 149 ILE B O 1
ATOM 2344 N N . ILE B 1 131 ? -61.114 -13.268 13.908 1.00 14.23 150 ILE B N 1
ATOM 2345 C CA . ILE B 1 131 ? -60.387 -14.533 13.870 1.00 15.95 150 ILE B CA 1
ATOM 2346 C C . ILE B 1 131 ? -61.211 -15.581 14.621 1.00 18.00 150 ILE B C 1
ATOM 2347 O O . ILE B 1 131 ? -61.437 -15.454 15.830 1.00 17.34 150 ILE B O 1
ATOM 2352 N N . GLU B 1 132 ? -61.682 -16.595 13.894 1.00 20.19 151 GLU B N 1
ATOM 2353 C CA . GLU B 1 132 ? -62.579 -17.612 14.467 1.00 23.24 151 GLU B CA 1
ATOM 2354 C C . GLU B 1 132 ? -61.805 -18.778 15.065 1.00 24.95 151 GLU B C 1
ATOM 2355 O O . GLU B 1 132 ? -61.885 -19.914 14.591 1.00 27.03 151 GLU B O 1
ATOM 2361 N N . GLY B 1 133 ? -61.069 -18.485 16.126 1.00 26.42 152 GLY B N 1
ATOM 2362 C CA . GLY B 1 133 ? -60.054 -19.379 16.670 1.00 26.83 152 GLY B CA 1
ATOM 2363 C C . GLY B 1 133 ? -59.357 -18.634 17.798 1.00 27.20 152 GLY B C 1
ATOM 2364 O O . GLY B 1 133 ? -59.816 -17.558 18.201 1.00 26.81 152 GLY B O 1
ATOM 2365 N N . SER B 1 134 ? -58.252 -19.208 18.284 1.00 27.51 153 SER B N 1
ATOM 2366 C CA . SER B 1 134 ? -57.501 -18.699 19.440 1.00 27.95 153 SER B CA 1
ATOM 2367 C C . SER B 1 134 ? -56.629 -17.494 19.086 1.00 26.99 153 SER B C 1
ATOM 2368 O O . SER B 1 134 ? -56.375 -16.643 19.943 1.00 26.96 153 SER B O 1
ATOM 2371 N N . GLY B 1 135 ? -56.157 -17.446 17.836 1.00 25.64 154 GLY B N 1
ATOM 2372 C CA . GLY B 1 135 ? -55.170 -16.445 17.407 1.00 23.52 154 GLY B CA 1
ATOM 2373 C C . GLY B 1 135 ? -55.479 -14.990 17.755 1.00 22.25 154 GLY B C 1
ATOM 2374 O O . GLY B 1 135 ? -56.617 -14.522 17.613 1.00 21.91 154 GLY B O 1
ATOM 2375 N N . LYS B 1 136 ? -54.456 -14.271 18.211 1.00 20.78 155 LYS B N 1
ATOM 2376 C CA . LYS B 1 136 ? -54.589 -12.837 18.481 1.00 19.77 155 LYS B CA 1
ATOM 2377 C C . LYS B 1 136 ? -54.135 -11.990 17.289 1.00 18.21 155 LYS B C 1
ATOM 2378 O O . LYS B 1 136 ? -54.499 -10.813 17.188 1.00 17.23 155 LYS B O 1
ATOM 2384 N N . THR B 1 137 ? -53.327 -12.577 16.405 1.00 16.99 156 THR B N 1
ATOM 2385 C CA . THR B 1 137 ? -52.891 -11.870 15.170 1.00 15.81 156 THR B CA 1
ATOM 2386 C C . THR B 1 137 ? -53.263 -12.687 13.941 1.00 13.88 156 THR B C 1
ATOM 2387 O O . THR B 1 137 ? -53.303 -13.915 13.987 1.00 13.16 156 THR B O 1
ATOM 2391 N N . TRP B 1 138 ? -53.541 -11.996 12.846 1.00 12.32 157 TRP B N 1
ATOM 2392 C CA . TRP B 1 138 ? -53.936 -12.640 11.611 1.00 10.66 157 TRP B CA 1
ATOM 2393 C C . TRP B 1 138 ? -52.774 -13.456 11.044 1.00 10.92 157 TRP B C 1
ATOM 2394 O O . TRP B 1 138 ? -51.649 -12.967 10.946 1.00 9.10 157 TRP B O 1
ATOM 2405 N N . LYS B 1 139 ? -53.054 -14.714 10.721 1.00 10.36 158 LYS B N 1
ATOM 2406 C CA . LYS B 1 139 ? -52.040 -15.580 10.132 1.00 12.51 158 LYS B CA 1
ATOM 2407 C C . LYS B 1 139 ? -52.511 -16.230 8.843 1.00 12.40 158 LYS B C 1
ATOM 2408 O O . LYS B 1 139 ? -53.695 -16.428 8.646 1.00 12.60 158 LYS B O 1
ATOM 2414 N N . GLN B 1 140 ? -51.583 -16.588 7.961 1.00 13.85 159 GLN B N 1
ATOM 2415 C CA . GLN B 1 140 ? -51.927 -17.425 6.797 1.00 14.81 159 GLN B CA 1
ATOM 2416 C C . GLN B 1 140 ? -52.616 -18.755 7.209 1.00 15.41 159 GLN B C 1
ATOM 2417 O O . GLN B 1 140 ? -52.283 -19.311 8.247 1.00 14.64 159 GLN B O 1
ATOM 2423 N N . ASP B 1 141 ? -53.583 -19.224 6.422 1.00 16.39 160 ASP B N 1
ATOM 2424 C CA . ASP B 1 141 ? -54.330 -20.453 6.734 1.00 18.08 160 ASP B CA 1
ATOM 2425 C C . ASP B 1 141 ? -55.134 -20.501 7.989 1.00 18.11 160 ASP B C 1
ATOM 2426 O O . ASP B 1 141 ? -55.407 -21.592 8.486 1.00 19.23 160 ASP B O 1
ATOM 2431 N N . GLN B 1 142 ? -55.474 -19.356 8.529 1.00 17.10 161 GLN B N 1
ATOM 2432 C CA . GLN B 1 142 ? -56.237 -19.298 9.749 1.00 15.99 161 GLN B CA 1
ATOM 2433 C C . GLN B 1 142 ? -57.689 -18.985 9.355 1.00 15.03 161 GLN B C 1
ATOM 2434 O O . GLN B 1 142 ? -57.941 -18.211 8.435 1.00 14.42 161 GLN B O 1
ATOM 2440 N N . ARG B 1 143 ? -58.655 -19.597 10.012 1.00 13.37 162 ARG B N 1
ATOM 2441 C CA . ARG B 1 143 ? -60.043 -19.302 9.670 1.00 12.56 162 ARG B CA 1
ATOM 2442 C C . ARG B 1 143 ? -60.471 -17.943 10.228 1.00 11.61 162 ARG B C 1
ATOM 2443 O O . ARG B 1 143 ? -60.310 -17.668 11.435 1.00 11.22 162 ARG B O 1
ATOM 2451 N N . VAL B 1 144 ? -60.979 -17.078 9.341 1.00 10.46 163 VAL B N 1
ATOM 2452 C CA . VAL B 1 144 ? -61.423 -15.721 9.719 1.00 9.90 163 VAL B CA 1
ATOM 2453 C C . VAL B 1 144 ? -62.749 -15.356 9.048 1.00 10.10 163 VAL B C 1
ATOM 2454 O O . VAL B 1 144 ? -63.166 -16.026 8.083 1.00 10.25 163 VAL B O 1
ATOM 2458 N N . ARG B 1 145 ? -63.412 -14.314 9.572 1.00 9.69 164 ARG B N 1
ATOM 2459 C CA . ARG B 1 145 ? -64.482 -13.595 8.870 1.00 10.39 164 ARG B CA 1
ATOM 2460 C C . ARG B 1 145 ? -64.065 -12.140 8.640 1.00 11.10 164 ARG B C 1
ATOM 2461 O O . ARG B 1 145 ? -63.159 -11.613 9.320 1.00 12.39 164 ARG B O 1
ATOM 2469 N N . LEU B 1 146 ? -64.722 -11.494 7.681 1.00 10.72 165 LEU B N 1
ATOM 2470 C CA . LEU B 1 146 ? -64.571 -10.059 7.452 1.00 11.06 165 LEU B CA 1
ATOM 2471 C C . LEU B 1 146 ? -65.956 -9.421 7.498 1.00 11.28 165 LEU B C 1
ATOM 2472 O O . LEU B 1 146 ? -66.791 -9.653 6.595 1.00 10.61 165 LEU B O 1
ATOM 2477 N N . GLN B 1 147 ? -66.213 -8.630 8.545 1.00 10.64 166 GLN B N 1
ATOM 2478 C CA . GLN B 1 147 ? -67.535 -8.032 8.700 1.00 11.57 166 GLN B CA 1
ATOM 2479 C C . GLN B 1 147 ? -67.523 -6.558 8.282 1.00 11.80 166 GLN B C 1
ATOM 2480 O O . GLN B 1 147 ? -66.796 -5.740 8.876 1.00 12.05 166 GLN B O 1
ATOM 2486 N N . HIS B 1 148 ? -68.326 -6.238 7.267 1.00 10.48 167 HIS B N 1
ATOM 2487 C CA . HIS B 1 148 ? -68.465 -4.868 6.778 1.00 10.48 167 HIS B CA 1
ATOM 2488 C C . HIS B 1 148 ? -69.017 -3.983 7.900 1.00 10.10 167 HIS B C 1
ATOM 2489 O O . HIS B 1 148 ? -70.106 -4.242 8.400 1.00 10.51 167 HIS B O 1
ATOM 2496 N N . ILE B 1 149 ? -68.266 -2.956 8.285 1.00 9.86 168 ILE B N 1
ATOM 2497 C CA . ILE B 1 149 ? -68.617 -2.142 9.464 1.00 10.51 168 ILE B CA 1
ATOM 2498 C C . ILE B 1 149 ? -69.964 -1.426 9.294 1.00 10.87 168 ILE B C 1
ATOM 2499 O O . ILE B 1 149 ? -70.836 -1.538 10.163 1.00 10.11 168 ILE B O 1
ATOM 2504 N N . ASP B 1 150 ? -70.141 -0.714 8.175 1.00 10.61 169 ASP B N 1
ATOM 2505 C CA . ASP B 1 150 ? -71.360 0.105 7.987 1.00 12.03 169 ASP B CA 1
ATOM 2506 C C . ASP B 1 150 ? -72.690 -0.666 7.842 1.00 12.35 169 ASP B C 1
ATOM 2507 O O . ASP B 1 150 ? -73.735 -0.179 8.280 1.00 13.33 169 ASP B O 1
ATOM 2512 N N . THR B 1 151 ? -72.658 -1.865 7.251 1.00 12.63 170 THR B N 1
ATOM 2513 C CA . THR B 1 151 ? -73.881 -2.686 7.067 1.00 11.64 170 THR B CA 1
ATOM 2514 C C . THR B 1 151 ? -73.995 -3.872 8.027 1.00 11.82 170 THR B 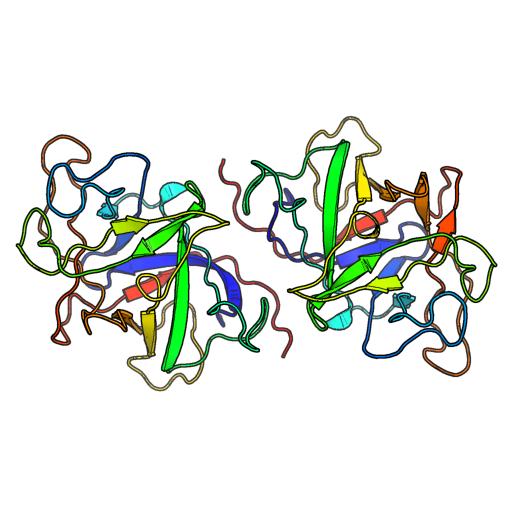C 1
ATOM 2515 O O . THR B 1 151 ? -75.068 -4.462 8.157 1.00 11.73 170 THR B O 1
ATOM 2519 N N . SER B 1 152 ? -72.885 -4.240 8.676 1.00 11.76 171 SER B N 1
ATOM 2520 C CA . SER B 1 152 ? -72.769 -5.471 9.475 1.00 11.84 171 SER B CA 1
ATOM 2521 C C . SER B 1 152 ? -72.801 -6.770 8.655 1.00 11.23 171 SER B C 1
ATOM 2522 O O . SER B 1 152 ? -72.919 -7.858 9.227 1.00 11.27 171 SER B O 1
ATOM 2525 N N . GLY B 1 153 ? -72.705 -6.667 7.330 1.00 11.09 172 GLY B N 1
ATOM 2526 C CA . GLY B 1 153 ? -72.706 -7.858 6.474 1.00 10.11 172 GLY B CA 1
ATOM 2527 C C . GLY B 1 153 ? -71.363 -8.568 6.508 1.00 10.41 172 GLY B C 1
ATOM 2528 O O . GLY B 1 153 ? -70.304 -7.921 6.332 1.00 10.36 172 GLY B O 1
ATOM 2529 N N . TYR B 1 154 ? -71.386 -9.887 6.746 1.00 8.53 173 TYR B N 1
ATOM 2530 C CA . TYR B 1 154 ? -70.164 -10.698 6.617 1.00 8.24 173 TYR B CA 1
ATOM 2531 C C . TYR B 1 154 ? -69.853 -10.927 5.132 1.00 8.03 173 TYR B C 1
ATOM 2532 O O . TYR B 1 154 ? -70.747 -11.271 4.357 1.00 7.34 173 TYR B O 1
ATOM 2541 N N . LEU B 1 155 ? -68.593 -10.732 4.738 1.00 7.01 174 LEU B N 1
ATOM 2542 C CA . LEU B 1 155 ? -68.167 -11.125 3.395 1.00 6.81 174 LEU B CA 1
ATOM 2543 C C . LEU B 1 155 ? -68.497 -12.620 3.142 1.00 6.66 174 LEU B C 1
ATOM 2544 O O . LEU B 1 155 ? -68.057 -13.479 3.893 1.00 6.46 174 LEU B O 1
ATOM 2549 N N . HIS B 1 156 ? -69.213 -12.916 2.057 1.00 6.78 175 HIS B N 1
ATOM 2550 C CA . HIS B 1 156 ? -69.888 -14.205 1.890 1.00 7.35 175 HIS B CA 1
ATOM 2551 C C . HIS B 1 156 ? -69.753 -14.655 0.438 1.00 7.78 175 HIS B C 1
ATOM 2552 O O . HIS B 1 156 ? -69.782 -13.835 -0.484 1.00 7.23 175 HIS B O 1
ATOM 2559 N N . SER B 1 157 ? -69.568 -15.955 0.239 1.00 7.68 176 SER B N 1
ATOM 2560 C CA . SER B 1 157 ? -69.706 -16.526 -1.086 1.00 8.20 176 SER B CA 1
ATOM 2561 C C . SER B 1 157 ? -70.407 -17.871 -0.950 1.00 8.19 176 SER B C 1
ATOM 2562 O O . SER B 1 157 ? -70.727 -18.310 0.162 1.00 8.03 176 SER B O 1
ATOM 2565 N N . HIS B 1 158 ? -70.671 -18.490 -2.093 1.00 8.61 177 HIS B N 1
ATOM 2566 C CA . HIS B 1 158 ? -71.504 -19.693 -2.168 1.00 8.73 177 HIS B CA 1
ATOM 2567 C C . HIS B 1 158 ? -71.561 -20.198 -3.615 1.00 9.42 177 HIS B C 1
ATOM 2568 O O . HIS B 1 158 ? -71.102 -19.526 -4.534 1.00 9.00 177 HIS B O 1
ATOM 2575 N N . ASP B 1 159 ? -72.144 -21.379 -3.809 1.00 9.94 178 ASP B N 1
ATOM 2576 C CA . ASP B 1 159 ? -72.179 -22.014 -5.123 1.00 10.90 178 ASP B CA 1
ATOM 2577 C C . ASP B 1 159 ? -73.348 -21.464 -5.943 1.00 10.69 178 ASP B C 1
ATOM 2578 O O . ASP B 1 159 ? -74.291 -22.193 -6.285 1.00 10.25 178 ASP B O 1
ATOM 2583 N N . LYS B 1 160 ? -73.273 -20.166 -6.227 1.00 9.58 179 LYS B N 1
ATOM 2584 C CA . LYS B 1 160 ? -74.264 -19.434 -7.034 1.00 9.92 179 LYS B CA 1
ATOM 2585 C C . LYS B 1 160 ? -73.446 -18.699 -8.089 1.00 10.54 179 LYS B C 1
ATOM 2586 O O . LYS B 1 160 ? -72.652 -17.816 -7.759 1.00 10.18 179 LYS B O 1
ATOM 2592 N N . LYS B 1 161 ? -73.617 -19.080 -9.355 1.00 11.30 180 LYS B N 1
ATOM 2593 C CA . LYS B 1 161 ? -72.636 -18.731 -10.370 1.00 12.10 180 LYS B CA 1
ATOM 2594 C C . LYS B 1 161 ? -73.183 -17.868 -11.500 1.00 12.31 180 LYS B C 1
ATOM 2595 O O . LYS B 1 161 ? -74.350 -17.998 -11.903 1.00 11.50 180 LYS B O 1
ATOM 2601 N N . TYR B 1 162 ? -72.356 -16.940 -11.969 1.00 11.85 181 TYR B N 1
ATOM 2602 C CA . TYR B 1 162 ? -72.691 -16.171 -13.173 1.00 12.27 181 TYR B CA 1
ATOM 2603 C C . TYR B 1 162 ? -72.639 -17.128 -14.329 1.00 12.62 181 TYR B C 1
ATOM 2604 O O . TYR B 1 162 ? -72.050 -18.201 -14.212 1.00 12.29 181 TYR B O 1
ATOM 2613 N N . GLN B 1 163 ? -73.289 -16.754 -15.425 1.00 13.90 182 GLN B N 1
ATOM 2614 C CA . GLN B 1 163 ? -73.486 -17.688 -16.535 1.00 15.97 182 GLN B CA 1
ATOM 2615 C C . GLN B 1 163 ? -72.925 -17.233 -17.857 1.00 15.89 182 GLN B C 1
ATOM 2616 O O . GLN B 1 163 ? -72.558 -18.053 -18.677 1.00 16.47 182 GLN B O 1
ATOM 2622 N N . ARG B 1 164 ? -72.890 -15.937 -18.091 1.00 16.03 183 ARG B N 1
ATOM 2623 C CA . ARG B 1 164 ? -72.428 -15.451 -19.388 1.00 15.92 183 ARG B CA 1
ATOM 2624 C C . ARG B 1 164 ? -71.069 -14.755 -19.280 1.00 15.52 183 ARG B C 1
ATOM 2625 O O . ARG B 1 164 ? -70.041 -15.415 -19.347 1.00 16.57 183 ARG B O 1
ATOM 2633 N N . ILE B 1 165 ? -71.049 -13.436 -19.111 1.00 14.89 184 ILE B N 1
ATOM 2634 C CA . ILE B 1 165 ? -69.782 -12.740 -18.882 1.00 14.01 184 ILE B CA 1
ATOM 2635 C C . ILE B 1 165 ? -69.308 -13.090 -17.474 1.00 13.93 184 ILE B C 1
ATOM 2636 O O . ILE B 1 165 ? -70.082 -13.065 -16.526 1.00 13.40 184 ILE B O 1
ATOM 2641 N N . ALA B 1 166 ? -68.037 -13.442 -17.338 1.00 13.05 185 ALA B N 1
ATOM 2642 C CA . ALA B 1 166 ? -67.563 -14.010 -16.090 1.00 12.78 185 ALA B CA 1
ATOM 2643 C C . ALA B 1 166 ? -68.251 -15.306 -15.703 1.00 12.94 185 ALA B C 1
ATOM 2644 O O . ALA B 1 166 ? -68.325 -15.632 -14.521 1.00 12.60 185 ALA B O 1
ATOM 2646 N N . GLY B 1 167 ? -68.754 -16.074 -16.667 1.00 12.94 186 GLY B N 1
ATOM 2647 C CA . GLY B 1 167 ? -69.435 -17.307 -16.294 1.00 12.69 186 GLY B CA 1
ATOM 2648 C C . GLY B 1 167 ? -68.572 -18.294 -15.526 1.00 12.91 186 GLY B C 1
ATOM 2649 O O . GLY B 1 167 ? -67.375 -18.377 -15.729 1.00 13.12 186 GLY B O 1
ATOM 2650 N N . GLY B 1 168 ? -69.187 -19.065 -14.635 1.00 12.20 187 GLY B N 1
ATOM 2651 C CA . GLY B 1 168 ? -68.426 -19.994 -13.818 1.00 11.46 187 GLY B CA 1
ATOM 2652 C C . GLY B 1 168 ? -67.890 -19.376 -12.531 1.00 10.97 187 GLY B C 1
ATOM 2653 O O . GLY B 1 168 ? -67.429 -20.087 -11.637 1.00 11.47 187 GLY B O 1
ATOM 2654 N N . GLN B 1 169 ? -67.898 -18.055 -12.444 1.00 9.46 188 GLN B N 1
ATOM 2655 C CA . GLN B 1 169 ? -67.429 -17.392 -11.227 1.00 9.02 188 GLN B CA 1
ATOM 2656 C C . GLN B 1 169 ? -68.610 -17.267 -10.265 1.00 8.60 188 GLN B C 1
ATOM 2657 O O . GLN B 1 169 ? -69.751 -17.136 -10.702 1.00 8.48 188 GLN B O 1
ATOM 2663 N N . GLN B 1 170 ? -68.311 -17.286 -8.970 1.00 8.58 189 GLN B N 1
ATOM 2664 C CA . GLN B 1 170 ? -69.323 -17.223 -7.910 1.00 8.28 189 GLN B CA 1
ATOM 2665 C C . GLN B 1 170 ? -69.680 -15.798 -7.493 1.00 8.16 189 GLN B C 1
ATOM 2666 O O . GLN B 1 170 ? -68.814 -14.911 -7.431 1.00 8.46 189 GLN B O 1
ATOM 2672 N N . GLU B 1 171 ? -70.948 -15.589 -7.155 1.00 7.88 190 GLU B N 1
ATOM 2673 C CA . GLU B 1 171 ? -71.356 -14.340 -6.545 1.00 7.91 190 GLU B CA 1
ATOM 2674 C C . GLU B 1 171 ? -70.647 -14.153 -5.197 1.00 8.26 190 GLU B C 1
ATOM 2675 O O . GLU B 1 171 ? -70.453 -15.123 -4.431 1.00 8.79 190 GLU B O 1
ATOM 2681 N N . VAL B 1 172 ? -70.292 -12.904 -4.913 1.00 7.70 191 VAL B N 1
ATOM 2682 C CA . VAL B 1 172 ? -69.845 -12.480 -3.573 1.00 7.97 191 VAL B CA 1
ATOM 2683 C C . VAL B 1 172 ? -70.823 -11.429 -3.078 1.00 7.78 191 VAL B C 1
ATOM 2684 O O . VAL B 1 172 ? -71.288 -10.590 -3.859 1.00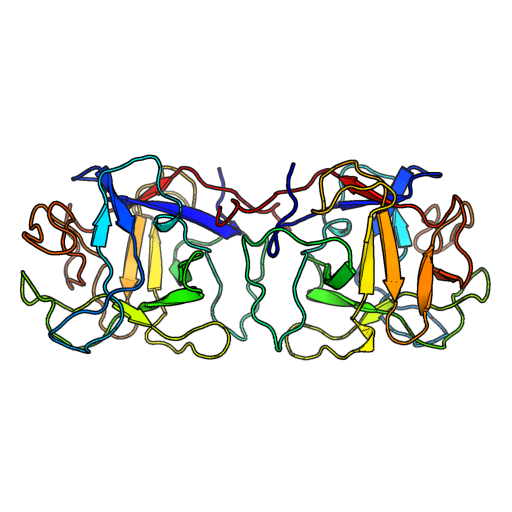 8.72 191 VAL B O 1
ATOM 2688 N N . CYS B 1 173 ? -71.152 -11.496 -1.789 1.00 7.97 192 CYS B N 1
ATOM 2689 C CA . CYS B 1 173 ? -72.158 -10.622 -1.192 1.00 9.16 192 CYS B CA 1
ATOM 2690 C C . CYS B 1 173 ? -71.933 -10.450 0.328 1.00 9.41 192 CYS B C 1
ATOM 2691 O O . CYS B 1 173 ? -70.994 -11.018 0.894 1.00 9.92 192 CYS B O 1
ATOM 2694 N N . GLY B 1 174 ? -72.782 -9.655 0.971 1.00 9.84 193 GLY B N 1
ATOM 2695 C CA . GLY B 1 174 ? -72.744 -9.528 2.425 1.00 10.59 193 GLY B CA 1
ATOM 2696 C C . GLY B 1 174 ? -73.989 -10.150 3.033 1.00 11.60 193 GLY B C 1
ATOM 2697 O O . GLY B 1 174 ? -75.121 -9.904 2.550 1.00 11.82 193 GLY B O 1
ATOM 2698 N N . ILE B 1 175 ? -73.820 -10.971 4.074 1.00 11.62 194 ILE B N 1
ATOM 2699 C CA A ILE B 1 175 ? -74.994 -11.436 4.806 0.50 12.01 194 ILE B CA 1
ATOM 2700 C CA B ILE B 1 175 ? -74.965 -11.533 4.814 0.50 11.46 194 ILE B CA 1
ATOM 2701 C C . ILE B 1 175 ? -74.759 -11.293 6.306 1.00 12.18 194 ILE B C 1
ATOM 2702 O O . ILE B 1 175 ? -73.666 -11.528 6.816 1.00 11.79 194 ILE B O 1
ATOM 2711 N N . ARG B 1 176 ? -75.797 -10.838 6.995 1.00 13.31 195 ARG B N 1
ATOM 2712 C CA . ARG B 1 176 ? -75.666 -10.368 8.383 1.00 14.93 195 ARG B CA 1
ATOM 2713 C C . ARG B 1 176 ? -75.553 -11.439 9.464 1.00 15.73 195 ARG B C 1
ATOM 2714 O O . ARG B 1 176 ? -75.335 -11.125 10.624 1.00 17.31 195 ARG B O 1
ATOM 2722 N N . GLU B 1 177 ? -75.662 -12.700 9.081 1.00 15.73 196 GLU B N 1
ATOM 2723 C CA . GLU B 1 177 ? -75.540 -13.801 10.006 1.00 15.75 196 GLU B CA 1
ATOM 2724 C C . GLU B 1 177 ? -74.242 -14.575 9.743 1.00 14.83 196 GLU B C 1
ATOM 2725 O O . GLU B 1 177 ? -73.875 -14.781 8.597 1.00 14.03 196 GLU B O 1
ATOM 2731 N N . LYS B 1 178 ? -73.558 -14.982 10.810 1.00 14.18 197 LYS B N 1
ATOM 2732 C CA . LYS B 1 178 ? -72.436 -15.916 10.720 1.00 14.12 197 LYS B CA 1
ATOM 2733 C C . LYS B 1 178 ? -72.902 -17.245 10.123 1.00 13.94 197 LYS B C 1
ATOM 2734 O O . LYS B 1 178 ? -73.861 -17.852 10.611 1.00 13.78 197 LYS B O 1
ATOM 2740 N N . LYS B 1 179 ? -72.236 -17.683 9.055 1.00 13.65 198 LYS B N 1
ATOM 2741 C CA . LYS B 1 179 ? -72.543 -18.953 8.376 1.00 13.30 198 LYS B CA 1
ATOM 2742 C C . LYS B 1 179 ? -71.271 -19.630 7.895 1.00 12.89 198 LYS B C 1
ATOM 2743 O O . LYS B 1 179 ? -70.265 -18.954 7.704 1.00 11.82 198 LYS B O 1
ATOM 2749 N N . ALA B 1 180 ? -71.327 -20.950 7.669 1.00 12.35 199 ALA B N 1
ATOM 2750 C CA . ALA B 1 180 ? -70.194 -21.693 7.107 1.00 11.76 199 ALA B CA 1
ATOM 2751 C C . ALA B 1 180 ? -69.599 -21.007 5.859 1.00 11.17 199 ALA B C 1
ATOM 2752 O O . ALA B 1 180 ? -68.376 -20.960 5.675 1.00 10.50 199 ALA B O 1
ATOM 2754 N N . ASP B 1 181 ? -70.488 -20.464 5.030 1.00 10.79 200 ASP B N 1
ATOM 2755 C CA . ASP B 1 181 ? -70.112 -19.800 3.784 1.00 10.89 200 ASP B CA 1
ATOM 2756 C C . ASP B 1 181 ? -69.617 -18.354 3.915 1.00 9.97 200 ASP B C 1
ATOM 2757 O O . ASP B 1 181 ? -69.394 -17.698 2.890 1.00 9.31 200 ASP B O 1
ATOM 2762 N N . ASN B 1 182 ? -69.455 -17.848 5.149 1.00 9.63 201 ASN B N 1
ATOM 2763 C CA . ASN B 1 182 ? -68.688 -16.595 5.336 1.00 9.60 201 ASN B CA 1
ATOM 2764 C C . ASN B 1 182 ? -67.347 -16.738 6.108 1.00 9.82 201 ASN B C 1
ATOM 2765 O O . ASN B 1 182 ? -66.802 -15.772 6.648 1.00 9.39 201 ASN B O 1
ATOM 2770 N N . ILE B 1 183 ? -66.811 -17.958 6.102 1.00 9.42 202 ILE B N 1
ATOM 2771 C CA . ILE B 1 183 ? -65.443 -18.231 6.564 1.00 9.94 202 ILE B CA 1
ATOM 2772 C C . ILE B 1 183 ? -64.456 -18.188 5.390 1.00 9.54 202 ILE B C 1
ATOM 2773 O O . ILE B 1 183 ? -64.709 -18.776 4.328 1.00 8.86 202 ILE B O 1
ATOM 2778 N N . TRP B 1 184 ? -63.351 -17.468 5.592 1.00 9.22 203 TRP B N 1
ATOM 2779 C CA . TRP B 1 184 ? -62.319 -17.329 4.589 1.00 9.80 203 TRP B CA 1
ATOM 2780 C C . TRP B 1 184 ? -60.971 -17.643 5.232 1.00 10.70 203 TRP B C 1
ATOM 2781 O O . TRP B 1 184 ? -60.851 -17.605 6.465 1.00 11.26 203 TRP B O 1
ATOM 2792 N N . LEU B 1 185 ? -59.972 -17.939 4.400 1.00 11.36 204 LEU B N 1
ATOM 2793 C CA . LEU B 1 185 ? -58.590 -18.045 4.860 1.00 12.08 204 LEU B CA 1
ATOM 2794 C C . LEU B 1 185 ? -57.646 -17.294 3.901 1.00 12.61 204 LEU B C 1
ATOM 2795 O O . LEU B 1 185 ? -57.810 -17.383 2.679 1.00 12.26 204 LEU B O 1
ATOM 2800 N N . ALA B 1 186 ? -56.664 -16.579 4.452 1.00 12.63 205 ALA B N 1
ATOM 2801 C CA . ALA B 1 186 ? -55.628 -15.955 3.629 1.00 13.92 205 ALA B CA 1
ATOM 2802 C C . ALA B 1 186 ? -54.748 -17.027 3.092 1.00 15.33 205 ALA B C 1
ATOM 2803 O O . ALA B 1 186 ? -54.405 -17.963 3.802 1.00 15.33 205 ALA B O 1
ATOM 2805 N N . ALA B 1 187 ? -54.301 -16.833 1.864 1.00 16.72 206 ALA B N 1
ATOM 2806 C CA . ALA B 1 187 ? -53.481 -17.839 1.199 1.00 17.15 206 ALA B CA 1
ATOM 2807 C C . ALA B 1 187 ? -52.456 -17.224 0.240 1.00 17.27 206 ALA B C 1
ATOM 2808 O O . ALA B 1 187 ? -52.584 -16.073 -0.201 1.00 18.09 206 ALA B O 1
ATOM 2810 N N . GLU B 1 188 ? -51.416 -17.979 -0.065 1.00 17.59 207 GLU B N 1
ATOM 2811 C CA . GLU B 1 188 ? -50.502 -17.596 -1.133 1.00 18.20 207 GLU B CA 1
ATOM 2812 C C . GLU B 1 188 ? -49.904 -16.169 -0.978 1.00 16.84 207 GLU B C 1
ATOM 2813 O O . GLU B 1 188 ? -49.642 -15.473 -1.957 1.00 17.32 207 GLU B O 1
ATOM 2819 N N . GLY B 1 189 ? -49.701 -15.725 0.249 1.00 15.25 208 GLY B N 1
ATOM 2820 C CA . GLY B 1 189 ? -49.377 -14.306 0.472 1.00 13.68 208 GLY B CA 1
ATOM 2821 C C . GLY B 1 189 ? -47.920 -13.926 0.275 1.00 12.82 208 GLY B C 1
ATOM 2822 O O . GLY B 1 189 ? -47.037 -14.797 0.221 1.00 11.87 208 GLY B O 1
ATOM 2823 N N . VAL B 1 190 ? -47.694 -12.618 0.162 1.00 11.86 209 VAL B N 1
ATOM 2824 C CA . VAL B 1 190 ? -46.386 -12.020 0.275 1.00 12.23 209 VAL B CA 1
ATOM 2825 C C . VAL B 1 190 ? -46.437 -11.030 1.431 1.00 11.65 209 VAL B C 1
ATOM 2826 O O . VAL B 1 190 ? -47.157 -10.032 1.372 1.00 11.15 209 VAL B O 1
ATOM 2830 N N . TYR B 1 191 ? -45.683 -11.323 2.482 1.00 11.34 210 TYR B N 1
ATOM 2831 C CA . TYR B 1 191 ? -45.880 -10.662 3.782 1.00 11.47 210 TYR B CA 1
ATOM 2832 C C . TYR B 1 191 ? -44.716 -9.766 4.163 1.00 11.03 210 TYR B C 1
ATOM 2833 O O . TYR B 1 191 ? -43.579 -10.213 4.221 1.00 10.40 210 TYR B O 1
ATOM 2842 N N . LEU B 1 192 ? -45.010 -8.492 4.392 1.00 10.56 211 LEU B N 1
ATOM 2843 C CA . LEU B 1 192 ? -43.964 -7.521 4.702 1.00 10.47 211 LEU B CA 1
ATOM 2844 C C . LEU B 1 192 ? -43.357 -7.828 6.069 1.00 10.96 211 LEU B C 1
ATOM 2845 O O . LEU B 1 192 ? -44.041 -8.392 6.936 1.00 10.01 211 LEU B O 1
ATOM 2850 N N . PRO B 1 193 ? -42.081 -7.449 6.265 1.00 11.24 212 PRO B N 1
ATOM 2851 C CA . PRO B 1 193 ? -41.369 -7.709 7.512 1.00 11.70 212 PRO B CA 1
ATOM 2852 C C . PRO B 1 193 ? -42.139 -7.148 8.695 1.00 12.38 212 PRO B C 1
ATOM 2853 O O . PRO B 1 193 ? -42.783 -6.102 8.559 1.00 11.59 212 PRO B O 1
ATOM 2857 N N . LEU B 1 194 ? -42.065 -7.814 9.847 1.00 13.41 213 LEU B N 1
ATOM 2858 C CA . LEU B 1 194 ? -42.660 -7.283 11.082 1.00 15.18 213 LEU B CA 1
ATOM 2859 C C . LEU B 1 194 ? -41.790 -6.177 11.679 1.00 16.24 213 LEU B C 1
ATOM 2860 O O . LEU B 1 194 ? -40.601 -6.423 11.996 1.00 14.87 213 LEU B O 1
ATOM 2865 N N . ASN B 1 195 ? -42.371 -4.979 11.850 1.00 16.72 214 ASN B N 1
ATOM 2866 C CA . ASN B 1 195 ? -41.716 -3.869 12.560 1.00 18.78 214 ASN B CA 1
ATOM 2867 C C . ASN B 1 195 ? -41.412 -4.232 14.005 1.00 21.62 214 ASN B C 1
ATOM 2868 O O . ASN B 1 195 ? -40.383 -3.887 14.554 1.00 21.88 214 ASN B O 1
ATOM 2873 N N . GLU B 1 196 ? -42.332 -5.009 14.537 1.00 23.92 215 GLU B N 1
ATOM 2874 C CA . GLU B 1 196 ? -42.506 -5.357 15.914 1.00 28.05 215 GLU B CA 1
ATOM 2875 C C . GLU B 1 196 ? -41.669 -4.824 17.058 1.00 29.42 215 GLU B C 1
ATOM 2876 O O . GLU B 1 196 ? -42.260 -4.386 18.058 1.00 30.55 215 GLU B O 1
#

Secondary structure (DSSP, 8-state):
-B-BTT-EEEEEETTT-PEEEEEEEE-SSTT-PEEEEEE--S--GGG-EEEE--TTSS--TTSBPBTT-EEEEEETTT-PEEEEEEEE-TTT-SEEEEEE-BTTB--GGG-EEEEESSS--B-BTT-EEEEEETTT-PEEEEEEEE--SSSTTPEEEEEESS--GGG-EEEEEEE-PPP--/-B-BTT-EEEEEETTT--EEEEEEEE-SSTT-PEEEEEE--SS-GGG-EEEE--TTSS--TTSBPBTT-EEEEEETTT-PEEEEEEEE-TTT-SEEEEEE-BTTB--GGG-EEEEESSS-SB-BTT--EEEEETTT-PEEEEEEEE--STTTTPEEEEEESS--GGG-EEEEEEE-PPP--

GO terms:
  GO:0005783 endoplasmic reticulum (C, IDA)
  GO:0002221 pattern recognition receptor signaling pathway (P, IMP)
  GO:0005773 vacuole (C, HDA)
  GO:0005783 endoplasmic reticulum (C, HDA)
  GO:0042742 defense response to bacterium (P, IMP)
  GO:0050832 defense response to fungus (P, IMP)

Foldseek 3Di:
DFAAAFKKWWKAFVPPRFTWFFDDAFDPDWPRATAIWTHRDDDDLRRIWGKHADPPDDGDGQAFAWQFGKIWTAGPPQQFIFFWDQTAFDFPGATGTHTHDHPVDDDLRRIWGKHFDDPDTTADAFGKIWIARPPPRFIWFWDPDADPDPRTPITTIHTDNDDDSRRIMGIDPMGHDHHPD/DFAWAFKKWWKAFVPPRFTWFFDPAFDPFWPRAGAIWGHDDPDDLRRIWGKHADPPDPGDGQAFAFAFGKIWIARVVQQFTFFWDQTAFDFPGATGTHTHDHPPDDDLRRIWTKHFPDDDGTADAPGKIWTARPPPRFIWFWDDTFDPDVRTPITHIHTDNDDDSRRIIGIDPMDHDHHPD

CATH classification: 2.80.10.50

Solvent-accessible surface area: 14739 Å² total; per-residue (Å²): 106,65,0,0,3,2,0,0,0,7,0,34,0,38,134,31,108,26,31,0,5,0,27,132,58,82,17,86,80,38,30,38,48,16,10,0,2,1,43,67,32,92,145,24,37,32,0,34,0,0,0,38,23,29,94,80,52,124,69,40,30,0,32,20,0,115,47,42,19,50,0,22,0,0,0,1,68,35,29,60,9,0,9,3,31,137,75,63,5,64,73,40,53,51,22,1,0,0,1,34,12,53,84,132,70,43,67,78,7,0,26,1,79,0,27,11,59,57,111,30,158,24,0,65,56,91,35,118,0,29,0,32,1,78,82,12,54,1,18,0,9,0,18,104,98,75,37,145,231,139,28,41,34,22,2,0,0,0,3,15,131,100,106,110,56,40,0,2,2,18,0,21,68,19,34,40,3,26,68,15,167,122,50,0,1,3,0,0,0,0,5,0,35,0,38,140,35,112,32,26,0,6,0,23,129,51,83,14,93,51,45,33,37,47,18,10,0,2,1,46,68,28,83,143,26,19,33,0,32,0,1,0,36,25,32,83,91,65,126,77,46,14,0,30,19,0,112,51,40,20,51,0,20,0,8,0,5,63,36,46,62,8,0,12,2,30,136,73,59,5,54,73,38,52,52,23,0,0,0,1,48,12,56,72,117,75,34,84,76,8,0,18,1,86,0,32,13,51,57,117,23,166,16,0,66,53,101,29,104,0,29,0,35,2,78,86,14,50,0,17,0,6,0,16,102,90,86,37,140,219,138,26,37,34,20,2,0,0,0,2,26,134,116,98,97,55,39,0,2,0,17,0,15,79,21,37,42,4,25,70,15,180

B-factor: mean 14.17, std 6.98, range [2.13, 52.15]

Sequence (362 aa):
VEEITYGSSAIKLMHEKTKFRLHSHDVPYGSSGSGQQSVTGFPGVVDSNSYWIIVKPVPGTTEKQGDAVKSGATIRLQHMKTRKWLHSHLHASPISGNLEVSCFGDDTNSDTGDHWKLIIEGSGKTWKQDQRVRLQHIDTSGYLHSHDKKYQRIAGGQQEVCGIREKKADNIIWLAAEGVYLPLNEVEITYGSAIKLMHEKTKFRLHSHDVPYGSGSGQQSVTGFPGVVDSNSYWIIVKPVPGTTEKQGDAVKSGATIRLQHMKTRKWLHSHLHASPISSGNLEVSCFGDDTNSDTGDHWKLIIEGSGKTWKQDQRVRLQHIDTSGYLHSHDKKYQRIAGGQQEVCGIIREKKADNIWLAAEGVYLPLNE